Protein AF-A0A6P5KK56-F1 (afdb_monomer_lite)

Structure (mmCIF, N/CA/C/O backbone):
data_AF-A0A6P5KK56-F1
#
_entry.id   AF-A0A6P5KK56-F1
#
loop_
_atom_site.group_PDB
_atom_site.id
_atom_site.type_symbol
_atom_site.label_atom_id
_atom_site.label_alt_id
_atom_site.label_comp_id
_atom_site.label_asym_id
_atom_site.label_entity_id
_atom_site.label_seq_id
_atom_site.pdbx_PDB_ins_code
_atom_site.Cartn_x
_atom_site.Cartn_y
_atom_site.Cartn_z
_atom_site.occupancy
_atom_site.B_iso_or_equiv
_atom_site.auth_seq_id
_atom_site.auth_comp_id
_atom_site.auth_asym_id
_atom_site.auth_atom_id
_atom_site.pdbx_PDB_model_num
ATOM 1 N N . MET A 1 1 ? -40.198 -71.910 126.227 1.00 29.84 1 MET A N 1
ATOM 2 C CA . MET A 1 1 ? -40.008 -73.368 126.087 1.00 29.84 1 MET A CA 1
ATOM 3 C C . MET A 1 1 ? -40.283 -73.746 124.642 1.00 29.84 1 MET A C 1
ATOM 5 O O . MET A 1 1 ? -41.422 -73.540 124.232 1.00 29.84 1 MET A O 1
ATOM 9 N N . PRO A 1 2 ? -39.299 -74.285 123.893 1.00 54.41 2 PRO A N 1
ATOM 10 C CA . PRO A 1 2 ? -37.847 -74.186 124.110 1.00 54.41 2 PRO A CA 1
ATOM 11 C C . PRO A 1 2 ? -37.406 -72.744 123.716 1.00 54.41 2 PRO A C 1
ATOM 13 O O . PRO A 1 2 ? -38.021 -71.852 124.313 1.00 54.41 2 PRO A O 1
ATOM 16 N N . SER A 1 3 ? -36.464 -72.366 122.833 1.00 37.03 3 SER A N 1
ATOM 17 C CA . SER A 1 3 ? -35.428 -73.040 122.008 1.00 37.03 3 SER A CA 1
ATOM 18 C C . SER A 1 3 ? -34.437 -71.994 121.463 1.00 37.03 3 SER A C 1
ATOM 20 O O . SER A 1 3 ? -34.850 -70.870 121.184 1.00 37.03 3 SER A O 1
ATOM 22 N N . ASP A 1 4 ? -33.187 -72.399 121.220 1.00 44.25 4 ASP A N 1
ATOM 23 C CA . ASP A 1 4 ? -32.069 -71.553 120.761 1.00 44.25 4 ASP A CA 1
ATOM 24 C C . ASP A 1 4 ? -31.423 -72.068 119.448 1.00 44.25 4 ASP A C 1
ATOM 26 O O . ASP A 1 4 ? -31.920 -73.022 118.848 1.00 44.25 4 ASP A O 1
ATOM 30 N N . LEU A 1 5 ? -30.260 -71.472 119.109 1.00 45.88 5 LEU A N 1
ATOM 31 C CA . LEU A 1 5 ? -29.193 -71.805 118.128 1.00 45.88 5 LEU A CA 1
ATOM 32 C C . LEU A 1 5 ? -29.079 -70.747 117.002 1.00 45.88 5 LEU A C 1
ATOM 34 O O . LEU A 1 5 ? -30.049 -70.478 116.307 1.00 45.88 5 LEU A O 1
ATOM 38 N N . LEU A 1 6 ? -27.990 -69.962 116.881 1.00 45.66 6 LEU A N 1
ATOM 39 C CA . LEU A 1 6 ? -26.576 -70.305 116.573 1.00 45.66 6 LEU A CA 1
ATOM 40 C C . LEU A 1 6 ? -26.426 -70.928 115.158 1.00 45.66 6 LEU A C 1
ATOM 42 O O . LEU A 1 6 ? -27.274 -71.710 114.755 1.00 45.66 6 LEU A O 1
ATOM 46 N N . HIS A 1 7 ? -25.395 -70.656 114.340 1.00 41.75 7 HIS A N 1
ATOM 47 C CA . HIS A 1 7 ? -24.007 -70.243 114.628 1.00 41.75 7 HIS A CA 1
ATOM 48 C C . HIS A 1 7 ? -23.293 -69.719 113.339 1.00 41.75 7 HIS A C 1
ATOM 50 O O . HIS A 1 7 ? -23.637 -70.188 112.261 1.00 41.75 7 HIS A O 1
ATOM 56 N N . LEU A 1 8 ? -22.223 -68.900 113.462 1.00 37.50 8 LEU A N 1
ATOM 57 C CA . LEU A 1 8 ? -21.185 -68.579 112.426 1.00 37.50 8 LEU A CA 1
ATOM 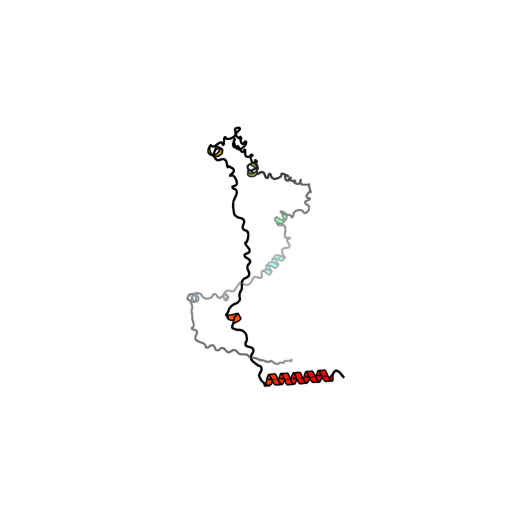58 C C . LEU A 1 8 ? -21.647 -67.772 111.170 1.00 37.50 8 LEU A C 1
ATOM 60 O O . LEU A 1 8 ? -22.778 -67.897 110.731 1.00 37.50 8 LEU A O 1
ATOM 64 N N . GLY A 1 9 ? -20.848 -66.930 110.491 1.00 38.09 9 GLY A N 1
ATOM 65 C CA . GLY A 1 9 ? -19.563 -66.285 110.824 1.00 38.09 9 GLY A CA 1
ATOM 66 C C . GLY A 1 9 ? -18.368 -66.658 109.924 1.00 38.09 9 GLY A C 1
ATOM 67 O O . GLY A 1 9 ? -17.896 -67.781 110.039 1.00 38.09 9 GLY A O 1
ATOM 68 N N . TRP A 1 10 ? -17.822 -65.710 109.131 1.00 31.81 10 TRP A N 1
ATOM 69 C CA . TRP A 1 10 ? -16.408 -65.683 108.671 1.00 31.81 10 TRP A CA 1
ATOM 70 C C . TRP A 1 10 ? -15.970 -64.311 108.090 1.00 31.81 10 TRP A C 1
ATOM 72 O O . TRP A 1 10 ? -16.741 -63.631 107.420 1.00 31.81 10 TRP A O 1
ATOM 82 N N . PHE A 1 11 ? -14.711 -63.938 108.354 1.00 38.47 11 PHE A N 1
ATOM 83 C CA . PHE A 1 11 ? -13.877 -62.932 107.648 1.00 38.47 11 PHE A CA 1
ATOM 84 C C . PHE A 1 11 ? -13.064 -63.670 106.535 1.00 38.47 11 PHE A C 1
ATOM 86 O O . PHE A 1 11 ? -13.215 -64.893 106.474 1.00 38.47 11 PHE A O 1
ATOM 93 N N . PRO A 1 12 ? -12.206 -63.064 105.666 1.00 48.59 12 PRO A N 1
ATOM 94 C CA . PRO A 1 12 ? -11.477 -61.780 105.747 1.00 48.59 12 PRO A CA 1
ATOM 95 C C . PRO A 1 12 ? -11.713 -60.894 104.473 1.00 48.59 12 PRO A C 1
ATOM 97 O O . PRO A 1 12 ? -12.784 -61.006 103.892 1.00 48.59 12 PRO A O 1
ATOM 100 N N . SER A 1 13 ? -10.880 -59.954 103.980 1.00 39.53 13 SER A N 1
ATOM 101 C CA . SER A 1 13 ? -9.456 -59.653 104.225 1.00 39.53 13 SER A CA 1
ATOM 102 C C . SER A 1 13 ? -9.000 -58.219 103.863 1.00 39.53 13 SER A C 1
ATOM 104 O O . SER A 1 13 ? -9.781 -57.362 103.464 1.00 39.53 13 SER A O 1
ATOM 106 N N . THR A 1 14 ? -7.697 -57.990 104.039 1.00 47.25 14 THR A N 1
ATOM 107 C CA . THR A 1 14 ? -6.881 -56.770 103.889 1.00 47.25 14 THR A CA 1
ATOM 108 C C . THR A 1 14 ? -6.465 -56.398 102.456 1.00 47.25 14 THR A C 1
ATOM 110 O O . THR A 1 14 ? -6.133 -57.297 101.685 1.00 47.25 14 THR A O 1
ATOM 113 N N . ALA A 1 15 ? -6.211 -55.103 102.196 1.00 40.56 15 ALA A N 1
ATOM 114 C CA . ALA A 1 15 ? -4.975 -54.656 101.522 1.00 40.56 15 ALA A CA 1
ATOM 115 C C . ALA A 1 15 ? -4.620 -53.172 101.806 1.00 40.56 15 ALA A C 1
ATOM 117 O O . ALA A 1 15 ? -5.447 -52.276 101.711 1.00 40.56 15 ALA A O 1
ATOM 118 N N . HIS A 1 16 ? -3.352 -52.959 102.149 1.00 44.22 16 HIS A N 1
ATOM 119 C CA . HIS A 1 16 ? -2.648 -51.741 102.562 1.00 44.22 16 HIS A CA 1
ATOM 120 C C . HIS A 1 16 ? -2.802 -50.456 101.720 1.00 44.22 16 HIS A C 1
ATOM 122 O O . HIS A 1 16 ? -2.732 -50.490 100.496 1.00 44.22 16 HIS A O 1
ATOM 128 N N . SER A 1 17 ? -2.711 -49.307 102.404 1.00 40.03 17 SER A N 1
ATOM 129 C CA . SER A 1 17 ? -1.696 -48.291 102.072 1.00 40.03 17 SER A CA 1
ATOM 130 C C . SER A 1 17 ? -1.309 -47.482 103.318 1.00 40.03 17 SER A C 1
ATOM 132 O O . SER A 1 17 ? -2.169 -46.908 103.983 1.00 40.03 17 SER A O 1
ATOM 134 N N . THR A 1 18 ? -0.020 -47.453 103.664 1.00 52.03 18 THR A N 1
ATOM 135 C CA . THR A 1 18 ? 0.517 -46.696 104.808 1.00 52.03 18 THR A CA 1
ATOM 136 C C . THR A 1 18 ? 1.147 -45.390 104.336 1.00 52.03 18 THR A C 1
ATOM 138 O O . THR A 1 18 ? 2.140 -45.427 103.611 1.00 52.03 18 THR A O 1
ATOM 141 N N . CYS A 1 19 ? 0.651 -44.246 104.810 1.00 36.28 19 CYS A N 1
ATOM 142 C CA . CYS A 1 19 ? 1.332 -42.962 104.651 1.00 36.28 19 CYS A CA 1
ATOM 143 C C . CYS A 1 19 ? 1.597 -42.345 106.029 1.00 36.28 19 CYS A C 1
ATOM 145 O O . CYS A 1 19 ? 0.668 -42.062 106.782 1.00 36.28 19 CYS A O 1
ATOM 147 N N . ILE A 1 20 ? 2.875 -42.173 106.370 1.00 44.94 20 ILE A N 1
ATOM 148 C CA . ILE A 1 20 ? 3.310 -41.612 107.653 1.00 44.94 20 ILE A CA 1
ATOM 149 C C . ILE A 1 20 ? 3.324 -40.087 107.531 1.00 44.94 20 ILE A C 1
ATOM 151 O O . ILE A 1 20 ? 4.155 -39.529 106.817 1.00 44.94 20 ILE A O 1
ATOM 155 N N . CYS A 1 21 ? 2.437 -39.408 108.255 1.00 41.62 21 CYS A N 1
ATOM 156 C CA . CYS A 1 21 ? 2.445 -37.952 108.378 1.00 41.62 21 CYS A CA 1
ATOM 157 C C . CYS A 1 21 ? 2.894 -37.559 109.790 1.00 41.62 21 CYS A C 1
ATOM 159 O O . CYS A 1 21 ? 2.143 -37.684 110.755 1.00 41.62 21 CYS A O 1
ATOM 161 N N . ILE A 1 22 ? 4.141 -37.097 109.903 1.00 45.91 22 ILE A N 1
ATOM 162 C CA . ILE A 1 22 ? 4.718 -36.602 111.158 1.00 45.91 22 ILE A CA 1
ATOM 163 C C . ILE A 1 22 ? 4.017 -35.294 111.543 1.00 45.91 22 ILE A C 1
ATOM 165 O O . ILE A 1 22 ? 3.966 -34.353 110.750 1.00 45.91 22 ILE A O 1
ATOM 169 N N . PHE A 1 23 ? 3.499 -35.227 112.770 1.00 44.41 23 PHE A N 1
ATOM 170 C CA . PHE A 1 23 ? 2.821 -34.045 113.303 1.00 44.41 23 PHE A CA 1
ATOM 171 C C . PHE A 1 23 ? 3.836 -32.929 113.612 1.00 44.41 23 PHE A C 1
ATOM 173 O O . PHE A 1 23 ? 4.379 -32.839 114.712 1.00 44.41 23 PHE A O 1
ATOM 180 N N . PHE A 1 24 ? 4.097 -32.060 112.634 1.00 42.72 24 PHE A N 1
ATOM 181 C CA . PHE A 1 24 ? 4.739 -30.771 112.895 1.00 42.72 24 PHE A CA 1
ATOM 182 C C . PHE A 1 24 ? 3.749 -29.821 113.599 1.00 42.72 24 PHE A C 1
ATOM 184 O O . PHE A 1 24 ? 2.555 -29.848 113.287 1.00 42.72 24 PHE A O 1
ATOM 191 N N . PRO A 1 25 ? 4.208 -28.966 114.533 1.00 53.56 25 PRO A N 1
ATOM 192 C CA . PRO A 1 25 ? 3.332 -28.109 115.327 1.00 53.56 25 PRO A CA 1
ATOM 193 C C . PRO A 1 25 ? 2.781 -26.943 114.494 1.00 53.56 25 PRO A C 1
ATOM 195 O O . PRO A 1 25 ? 3.350 -25.845 114.456 1.00 53.56 25 PRO A O 1
ATOM 198 N N . MET A 1 26 ? 1.644 -27.167 113.827 1.00 45.75 26 MET A N 1
ATOM 199 C CA . MET A 1 26 ? 0.904 -26.091 113.174 1.00 45.75 26 MET A CA 1
ATOM 200 C C . MET A 1 26 ? 0.438 -25.102 114.246 1.00 45.75 26 MET A C 1
ATOM 202 O O . MET A 1 26 ? -0.357 -25.443 115.118 1.00 45.75 26 MET A O 1
ATOM 206 N N . HIS A 1 27 ? 0.993 -23.891 114.211 1.00 55.09 27 HIS A N 1
ATOM 207 C CA . HIS A 1 27 ? 0.773 -22.891 115.251 1.00 55.09 27 HIS A CA 1
ATOM 208 C C . HIS A 1 27 ? -0.712 -22.534 115.345 1.00 55.09 27 HIS A C 1
ATOM 210 O O . HIS A 1 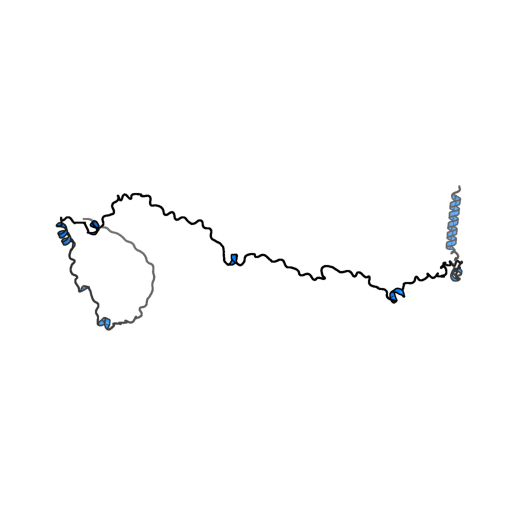27 ? -1.332 -22.231 114.320 1.00 55.09 27 HIS A O 1
ATOM 216 N N . SER A 1 28 ? -1.258 -22.508 116.565 1.00 49.72 28 SER A N 1
ATOM 217 C CA . SER A 1 28 ? -2.619 -22.024 116.786 1.00 49.72 28 SER A CA 1
ATOM 218 C C . SER A 1 28 ? -2.689 -20.546 116.418 1.00 49.72 28 SER A C 1
ATOM 220 O O . SER A 1 28 ? -2.163 -19.677 117.113 1.00 49.72 28 SER A O 1
ATOM 222 N N . ARG A 1 29 ? -3.298 -20.256 115.267 1.00 57.59 29 ARG A N 1
ATOM 223 C CA . ARG A 1 29 ? -3.624 -18.895 114.849 1.00 57.59 29 ARG A CA 1
ATOM 224 C C . ARG A 1 29 ? -4.993 -18.557 115.416 1.00 57.59 29 ARG A C 1
ATOM 226 O O . ARG A 1 29 ? -5.981 -18.553 114.683 1.00 57.59 29 ARG A O 1
ATOM 233 N N . ASP A 1 30 ? -5.025 -18.277 116.716 1.00 62.50 30 ASP A N 1
ATOM 234 C CA . ASP A 1 30 ? -6.199 -17.794 117.452 1.00 62.50 30 ASP A CA 1
ATOM 235 C C . ASP A 1 30 ? -6.575 -16.367 117.025 1.00 62.50 30 ASP A C 1
ATOM 237 O O . ASP A 1 30 ? -6.528 -15.405 117.788 1.00 62.50 30 ASP A O 1
ATOM 241 N N . PHE A 1 31 ? -6.956 -16.221 115.755 1.00 61.03 31 PHE A N 1
ATOM 242 C CA . PHE A 1 31 ? -7.420 -14.976 115.160 1.00 61.03 31 PHE A CA 1
ATOM 243 C C . PHE A 1 31 ? -8.877 -14.717 115.560 1.00 61.03 31 PHE A C 1
ATOM 245 O O . PHE A 1 31 ? -9.803 -14.737 114.742 1.00 61.03 31 PHE A O 1
ATOM 252 N N . ARG A 1 32 ? -9.083 -14.495 116.861 1.00 61.53 32 ARG A N 1
ATOM 253 C CA . ARG A 1 32 ? -10.290 -13.854 117.374 1.00 61.53 32 ARG A CA 1
ATOM 254 C C . ARG A 1 32 ? -10.225 -12.383 116.983 1.00 61.53 32 ARG A C 1
ATOM 256 O O . ARG A 1 32 ? -9.327 -11.655 117.391 1.00 61.53 32 ARG A O 1
ATOM 263 N N . THR A 1 33 ? -11.147 -11.954 116.130 1.00 68.94 33 THR A N 1
ATOM 264 C CA . THR A 1 33 ? -11.342 -10.531 115.857 1.00 68.94 33 THR A CA 1
ATOM 265 C C . THR A 1 33 ? -12.241 -9.946 116.936 1.00 68.94 33 THR A C 1
ATOM 267 O O . THR A 1 33 ? -13.152 -10.626 117.399 1.00 68.94 33 THR A O 1
ATOM 270 N N . VAL A 1 34 ? -12.063 -8.664 117.267 1.00 75.56 34 VAL A N 1
ATOM 271 C CA . VAL A 1 34 ? -12.919 -7.950 118.238 1.00 75.56 34 VAL A CA 1
ATOM 272 C C . VAL A 1 34 ? -14.409 -8.096 117.893 1.00 75.56 34 VAL A C 1
ATOM 274 O O . VAL A 1 34 ? -15.245 -8.251 118.772 1.00 75.56 34 VAL A O 1
ATOM 277 N N . HIS A 1 35 ? -14.755 -8.145 116.602 1.00 75.94 35 HIS A N 1
ATOM 278 C CA . HIS A 1 35 ? -16.121 -8.414 116.143 1.00 75.94 35 HIS A CA 1
ATOM 279 C C . HIS A 1 35 ? -16.646 -9.800 116.570 1.00 75.94 35 HIS A C 1
ATOM 281 O O . HIS A 1 35 ? -17.803 -9.919 116.950 1.00 75.94 35 HIS A O 1
ATOM 287 N N . LYS A 1 36 ? -15.805 -10.839 116.560 1.00 71.19 36 LYS A N 1
ATOM 288 C CA . LYS A 1 36 ? -16.170 -12.206 116.972 1.00 71.19 36 LYS A CA 1
ATOM 289 C C . LYS A 1 36 ? -16.170 -12.408 118.498 1.00 71.19 36 LYS A C 1
ATOM 291 O O . LYS A 1 36 ? -16.516 -13.486 118.962 1.00 71.19 36 LYS A O 1
ATOM 296 N N . GLU A 1 37 ? -15.761 -11.392 119.255 1.00 72.31 37 GLU A N 1
ATOM 297 C CA . GLU A 1 37 ? -15.848 -11.339 120.722 1.00 72.31 37 GLU A CA 1
ATOM 298 C C . GLU A 1 37 ? -16.956 -10.382 121.198 1.00 72.31 37 GLU A C 1
ATOM 300 O O . GLU A 1 37 ? -17.475 -10.543 122.295 1.00 72.31 37 GLU A O 1
ATOM 305 N N . ALA A 1 38 ? -17.348 -9.411 120.365 1.00 76.62 38 ALA A N 1
ATOM 306 C CA . ALA A 1 38 ? -18.438 -8.471 120.631 1.00 76.62 38 ALA A CA 1
ATOM 307 C C . ALA A 1 38 ? -19.824 -8.960 120.159 1.00 76.62 38 ALA A C 1
ATOM 309 O O . ALA A 1 38 ? -20.832 -8.369 120.544 1.00 76.62 38 ALA A O 1
ATOM 310 N N . TYR A 1 39 ? -19.884 -9.997 119.316 1.00 74.81 39 TYR A N 1
ATOM 311 C CA . TYR A 1 39 ? -21.127 -10.551 118.773 1.00 74.81 39 TYR A CA 1
ATOM 312 C C . TYR A 1 39 ? -21.133 -12.082 118.867 1.00 74.81 39 TYR A C 1
ATOM 314 O O . TYR A 1 39 ? -20.555 -12.773 118.023 1.00 74.81 39 TYR A O 1
ATOM 322 N N . ASP A 1 40 ? -21.815 -12.605 119.887 1.00 76.94 40 ASP A N 1
ATOM 323 C CA . ASP A 1 40 ? -22.096 -14.035 120.021 1.00 76.94 40 ASP A CA 1
ATOM 324 C C . ASP A 1 40 ? -23.023 -14.549 118.907 1.00 76.94 40 ASP A C 1
ATOM 326 O O . ASP A 1 40 ? -23.866 -13.830 118.362 1.00 76.94 40 ASP A O 1
ATOM 330 N N . GLY A 1 41 ? -22.876 -15.832 118.568 1.00 72.50 41 GLY A N 1
ATOM 331 C CA . GLY A 1 41 ? -23.717 -16.492 117.572 1.00 72.50 41 GLY A CA 1
ATOM 332 C C . GLY A 1 41 ? -25.148 -16.698 118.073 1.00 72.50 41 GLY A C 1
ATOM 333 O O . GLY A 1 41 ? -25.361 -17.279 119.133 1.00 72.50 41 GLY A O 1
ATOM 334 N N . TRP A 1 42 ? -26.137 -16.271 117.284 1.00 73.62 42 TRP A N 1
ATOM 335 C CA . TRP A 1 42 ? -27.555 -16.464 117.596 1.00 73.62 42 TRP A CA 1
ATOM 336 C C . TRP A 1 42 ? -27.936 -17.952 117.559 1.00 73.62 42 TRP A C 1
ATOM 338 O O . TRP A 1 42 ? -28.014 -18.547 116.483 1.00 73.62 42 TRP A O 1
ATOM 348 N N . ASP A 1 43 ? -28.224 -18.544 118.720 1.00 73.44 43 ASP A N 1
ATOM 349 C CA . ASP A 1 43 ? -28.774 -19.900 118.817 1.00 73.44 43 ASP A CA 1
ATOM 350 C C . ASP A 1 43 ? -30.317 -19.880 118.704 1.00 73.44 43 ASP A C 1
ATOM 352 O O . ASP A 1 43 ? -30.998 -19.412 119.628 1.00 73.44 43 ASP A O 1
ATOM 356 N N . PRO A 1 44 ? -30.901 -20.410 117.606 1.00 65.25 44 PRO A N 1
ATOM 357 C CA . PRO A 1 44 ? -32.348 -20.445 117.408 1.00 65.25 44 PRO A CA 1
ATOM 358 C C . PRO A 1 44 ? -33.088 -21.391 118.370 1.00 65.25 44 PRO A C 1
ATOM 360 O O . PRO A 1 44 ? -34.312 -21.290 118.464 1.00 65.25 44 PRO A O 1
ATOM 363 N N . SER A 1 45 ? -32.393 -22.273 119.102 1.00 71.06 45 SER A N 1
ATOM 364 C CA . SER A 1 45 ? -32.997 -23.186 120.088 1.00 71.06 45 SER A CA 1
ATOM 365 C C . SER A 1 45 ? -33.731 -22.446 121.220 1.00 71.06 45 SER A C 1
ATOM 367 O O . SER A 1 45 ? -34.720 -22.939 121.764 1.00 71.06 45 SER A O 1
ATOM 369 N N . ASN A 1 46 ? -33.311 -21.214 121.527 1.00 71.31 46 ASN A N 1
ATOM 370 C CA . ASN A 1 46 ? -33.882 -20.393 122.601 1.00 71.31 46 ASN A CA 1
ATOM 371 C C . ASN A 1 46 ? -35.288 -19.831 122.298 1.00 71.31 46 ASN A C 1
ATOM 373 O O . ASN A 1 46 ? -35.904 -19.221 123.173 1.00 71.31 46 ASN A O 1
ATOM 377 N N . TYR A 1 47 ? -35.825 -20.040 121.089 1.00 69.19 47 TYR A N 1
ATOM 378 C CA . TYR A 1 47 ? -37.111 -19.488 120.653 1.00 69.19 47 TYR A CA 1
ATOM 379 C C . TYR A 1 47 ? -38.126 -20.593 120.329 1.00 69.19 47 TYR A C 1
ATOM 381 O O . TYR A 1 47 ? -38.159 -21.135 119.223 1.00 69.19 47 TYR A O 1
ATOM 389 N N . GLN A 1 48 ? -39.012 -20.902 121.283 1.00 72.62 48 GLN A N 1
ATOM 390 C CA . GLN A 1 48 ? -40.114 -21.840 121.044 1.00 72.62 48 GLN A CA 1
ATOM 391 C C . GLN A 1 48 ? -41.107 -21.273 120.019 1.00 72.62 48 GLN A C 1
ATOM 393 O O . GLN A 1 48 ? -41.737 -20.240 120.245 1.00 72.62 48 GLN A O 1
ATOM 398 N N . GLN A 1 49 ? -41.287 -21.978 118.901 1.00 68.62 49 GLN A N 1
ATOM 399 C CA . GLN A 1 49 ? -42.294 -21.625 117.900 1.00 68.62 49 GLN A CA 1
ATOM 400 C C . GLN A 1 49 ? -43.718 -21.931 118.408 1.00 68.62 49 GLN A C 1
ATOM 402 O O . GLN A 1 49 ? -43.931 -22.967 119.048 1.00 68.62 49 GLN A O 1
ATOM 407 N N . PRO A 1 50 ? -44.722 -21.088 118.096 1.00 67.38 50 PRO A N 1
ATOM 408 C CA . PRO A 1 50 ? -46.114 -21.380 118.423 1.00 67.38 50 PRO A CA 1
ATOM 409 C C . PRO A 1 50 ? -46.600 -22.634 117.680 1.00 67.38 50 PRO A C 1
ATOM 411 O O . PRO A 1 50 ? -46.294 -22.851 116.506 1.00 67.38 50 PRO A O 1
ATOM 414 N N . LYS A 1 51 ? -47.383 -23.475 118.366 1.00 70.81 51 LYS A N 1
ATOM 415 C CA . LYS A 1 51 ? -47.893 -24.738 117.808 1.00 70.81 51 LYS A CA 1
ATOM 416 C C . LYS A 1 51 ? -48.836 -24.472 116.626 1.00 70.81 51 LYS A C 1
ATOM 418 O O . LYS A 1 51 ? -49.694 -23.596 116.697 1.00 70.81 51 LYS A O 1
ATOM 423 N N . ARG A 1 52 ? -48.707 -25.263 115.551 1.00 64.19 52 ARG A N 1
ATOM 424 C CA . ARG A 1 52 ? -49.564 -25.173 114.352 1.00 64.19 52 ARG A CA 1
ATOM 425 C C . ARG A 1 52 ? -51.047 -25.341 114.707 1.00 64.19 52 ARG A C 1
ATOM 427 O O . ARG A 1 52 ? -51.441 -26.376 115.238 1.00 64.19 52 ARG A O 1
ATOM 434 N N . VAL A 1 53 ? -51.866 -24.365 114.317 1.00 64.56 53 VAL A N 1
ATOM 435 C CA . VAL A 1 53 ? -53.335 -24.462 114.340 1.00 64.56 53 VAL A CA 1
ATOM 436 C C . VAL A 1 53 ? -53.802 -25.414 113.234 1.00 64.56 53 VAL A C 1
ATOM 438 O O . VAL A 1 53 ? -53.330 -25.338 112.098 1.00 64.56 53 VAL A O 1
ATOM 441 N N . HIS A 1 54 ? -54.727 -26.325 113.548 1.00 64.81 54 HIS A N 1
ATOM 442 C CA . HIS A 1 54 ? -55.175 -27.372 112.623 1.00 64.81 54 HIS A CA 1
ATOM 443 C C . HIS A 1 54 ? -56.329 -26.900 111.713 1.00 64.81 54 HIS A C 1
ATOM 445 O O . HIS A 1 54 ? -57.450 -27.408 111.789 1.00 64.81 54 HIS A O 1
ATOM 451 N N . LEU A 1 55 ? -56.027 -25.932 110.836 1.00 62.81 55 LEU A N 1
ATOM 452 C CA . LEU A 1 55 ? -56.963 -25.194 109.961 1.00 62.81 55 LEU A CA 1
ATOM 453 C C . LEU A 1 55 ? -58.026 -26.049 109.243 1.00 62.81 55 LEU A C 1
ATOM 455 O O . LEU A 1 55 ? -59.131 -25.578 108.985 1.00 62.81 55 LEU A O 1
ATOM 459 N N . GLN A 1 56 ? -57.719 -27.310 108.924 1.00 62.41 56 GLN A N 1
ATOM 460 C CA . GLN A 1 56 ? -58.663 -28.217 108.265 1.00 62.41 56 GLN A CA 1
ATOM 461 C C . GLN A 1 56 ? -59.966 -28.414 109.063 1.00 62.41 56 GLN A C 1
ATOM 463 O O . GLN A 1 56 ? -61.018 -28.540 108.447 1.00 62.41 56 GLN A O 1
ATOM 468 N N . ALA A 1 57 ? -59.919 -28.392 110.401 1.00 63.53 57 ALA A N 1
ATOM 469 C CA . ALA A 1 57 ? -61.089 -28.650 111.246 1.00 63.53 57 ALA A CA 1
ATOM 470 C C . ALA A 1 57 ? -62.138 -27.521 111.177 1.00 63.53 57 ALA A C 1
ATOM 472 O O . ALA A 1 57 ? -63.337 -27.786 111.054 1.00 63.53 57 ALA A O 1
ATOM 473 N N . GLU A 1 58 ? -61.699 -26.258 111.194 1.00 62.09 58 GLU A N 1
ATOM 474 C CA . GLU A 1 58 ? -62.587 -25.099 111.020 1.00 62.09 58 GLU A CA 1
ATOM 475 C C . GLU A 1 58 ? -63.184 -25.064 109.610 1.00 62.09 58 GLU A C 1
ATOM 477 O O . GLU A 1 58 ? -64.395 -24.895 109.451 1.00 62.09 58 GLU A O 1
ATOM 482 N N . LEU A 1 59 ? -62.358 -25.317 108.587 1.00 64.38 59 LEU A N 1
ATOM 483 C CA . LEU A 1 59 ? -62.804 -25.360 107.193 1.00 64.38 59 LEU A CA 1
ATOM 484 C C . LEU A 1 59 ? -63.869 -26.445 106.964 1.00 64.38 59 LEU A C 1
ATOM 486 O O . LEU A 1 59 ? -64.872 -26.176 106.300 1.00 64.38 59 LEU A O 1
ATOM 490 N N . THR A 1 60 ? -63.721 -27.634 107.563 1.00 63.56 60 THR A N 1
ATOM 491 C CA . THR A 1 60 ? -64.751 -28.686 107.479 1.00 63.56 60 THR A CA 1
ATOM 492 C C . THR A 1 60 ? -66.062 -28.316 108.170 1.00 63.56 60 THR A C 1
ATOM 494 O O . THR A 1 60 ? -67.119 -28.733 107.700 1.00 63.56 60 THR A O 1
ATOM 497 N N . ASN A 1 61 ? -66.027 -27.514 109.239 1.00 63.28 61 ASN A N 1
ATOM 498 C CA . ASN A 1 61 ? -67.243 -27.061 109.919 1.00 63.28 61 ASN A CA 1
ATOM 499 C C . ASN A 1 61 ? -67.975 -25.969 109.126 1.00 63.28 61 ASN A C 1
ATOM 501 O O . ASN A 1 61 ? -69.202 -26.003 109.047 1.00 63.28 61 ASN A O 1
ATOM 505 N N . MET A 1 62 ? -67.251 -25.041 108.490 1.00 61.06 62 MET A N 1
ATOM 506 C CA . MET A 1 62 ? -67.875 -24.009 107.649 1.00 61.06 62 MET A CA 1
ATOM 507 C C . MET A 1 62 ? -68.492 -24.593 106.370 1.00 61.06 62 MET A C 1
ATOM 509 O O . MET A 1 62 ? -69.630 -24.264 106.033 1.00 61.06 62 MET A O 1
ATOM 513 N N . LEU A 1 63 ? -67.790 -25.511 105.696 1.00 60.72 63 LEU A N 1
ATOM 514 C CA . LEU A 1 63 ? -68.253 -26.128 104.445 1.00 60.72 63 LEU A CA 1
ATOM 515 C C . LEU A 1 63 ? -69.535 -26.967 104.616 1.00 60.72 63 LEU A C 1
ATOM 517 O O . LEU A 1 63 ? -70.301 -27.135 103.670 1.00 60.72 63 LEU A O 1
ATOM 521 N N . ARG A 1 64 ? -69.798 -27.490 105.821 1.00 60.88 64 ARG A N 1
ATOM 522 C CA . ARG A 1 64 ? -70.933 -28.392 106.080 1.00 60.88 64 ARG A CA 1
ATOM 523 C C . ARG A 1 64 ? -72.299 -27.691 106.142 1.00 60.88 64 ARG A C 1
ATOM 525 O O . ARG A 1 64 ? -73.319 -28.373 106.109 1.00 60.88 64 ARG A O 1
ATOM 532 N N . ASN A 1 65 ? -72.320 -26.357 106.213 1.00 61.19 65 ASN A N 1
ATOM 533 C CA . ASN A 1 65 ? -73.533 -25.563 106.441 1.00 61.19 65 ASN A CA 1
ATOM 534 C C . ASN A 1 65 ? -74.030 -24.796 105.194 1.00 61.19 65 ASN A C 1
ATOM 536 O O . ASN A 1 65 ? -75.102 -24.192 105.233 1.00 61.19 65 ASN A O 1
ATOM 540 N N . SER A 1 66 ? -73.289 -24.802 104.081 1.00 64.31 66 SER A N 1
ATOM 541 C CA . SER A 1 66 ? -73.562 -23.957 102.908 1.00 64.31 66 SER A CA 1
ATOM 542 C C . SER A 1 66 ? -74.350 -24.671 101.796 1.00 64.31 66 SER A C 1
ATOM 544 O O . SER A 1 66 ? -73.819 -24.933 100.721 1.00 64.31 66 SER A O 1
ATOM 546 N N . ASN A 1 67 ? -75.645 -24.928 102.015 1.00 65.44 67 ASN A N 1
ATOM 547 C CA . ASN A 1 67 ? -76.563 -25.481 100.995 1.00 65.44 67 ASN A CA 1
ATOM 548 C C . ASN A 1 67 ? -77.104 -24.431 99.989 1.00 65.44 67 ASN A C 1
ATOM 550 O O . ASN A 1 67 ? -78.152 -24.628 99.373 1.00 65.44 67 ASN A O 1
ATOM 554 N N . ALA A 1 68 ? -76.423 -23.293 99.828 1.00 69.44 68 ALA A N 1
ATOM 555 C CA . ALA A 1 68 ? -76.818 -22.242 98.893 1.00 69.44 68 ALA A CA 1
ATOM 556 C C . ALA A 1 68 ? -76.352 -22.571 97.465 1.00 69.44 68 ALA A C 1
ATOM 558 O O . ALA A 1 68 ? -75.202 -22.959 97.256 1.00 69.44 68 ALA A O 1
ATOM 559 N N . LYS A 1 69 ? -77.220 -22.377 96.462 1.00 72.56 69 LYS A N 1
ATOM 560 C CA . LYS A 1 69 ? -76.801 -22.445 95.054 1.00 72.56 69 LYS A CA 1
ATOM 561 C C . LYS A 1 69 ? -75.916 -21.243 94.727 1.00 72.56 69 LYS A C 1
ATOM 563 O O . LYS A 1 69 ? -76.336 -20.105 94.910 1.00 72.56 69 LYS A O 1
ATOM 568 N N . PHE A 1 70 ? -74.716 -21.515 94.227 1.00 76.50 70 PHE A N 1
ATOM 569 C CA . PHE A 1 70 ? -73.818 -20.504 93.680 1.00 76.50 70 PHE A CA 1
ATOM 570 C C . PHE A 1 70 ? -74.352 -19.999 92.331 1.00 76.50 70 PHE A C 1
ATOM 572 O O . PHE A 1 70 ? -74.806 -20.804 91.515 1.00 76.50 70 PHE A O 1
ATOM 579 N N . ASP A 1 71 ? -74.304 -18.686 92.101 1.00 77.88 71 ASP A N 1
ATOM 580 C CA . ASP A 1 71 ? -74.622 -18.096 90.800 1.00 77.88 71 ASP A CA 1
ATOM 581 C C . ASP A 1 71 ? -73.333 -17.940 89.986 1.00 77.88 71 ASP A C 1
ATOM 583 O O . ASP A 1 71 ? -72.467 -17.119 90.283 1.00 77.88 71 ASP A O 1
ATOM 587 N N . ASP A 1 72 ? -73.210 -18.766 88.952 1.00 77.88 72 ASP A N 1
ATOM 588 C CA . ASP A 1 72 ? -72.059 -18.797 88.056 1.00 77.88 72 ASP A CA 1
ATOM 589 C C . ASP A 1 72 ? -72.095 -17.679 86.986 1.00 77.88 72 ASP A C 1
ATOM 591 O O . ASP A 1 72 ? -71.202 -17.602 86.135 1.00 77.88 72 ASP A O 1
ATOM 595 N N . SER A 1 73 ? -73.119 -16.819 86.956 1.00 79.50 73 SER A N 1
ATOM 596 C CA . SER A 1 73 ? -73.270 -15.782 85.927 1.00 79.50 73 SER A CA 1
ATOM 597 C C . SER A 1 73 ? -72.441 -14.519 86.221 1.00 79.50 73 SER A C 1
ATOM 599 O O . SER A 1 73 ? -72.857 -13.568 86.874 1.00 79.50 73 SER A O 1
ATOM 601 N N . THR A 1 74 ? -71.222 -14.470 85.676 1.00 81.50 74 THR A N 1
ATOM 602 C CA . THR A 1 74 ? -70.425 -13.234 85.646 1.00 81.50 74 THR A CA 1
ATOM 603 C C . THR A 1 74 ? -70.884 -12.299 84.527 1.00 81.50 74 THR A C 1
ATOM 605 O O . THR A 1 74 ? -71.272 -12.754 83.450 1.00 81.50 74 THR A O 1
ATOM 608 N N . VAL A 1 75 ? -70.776 -10.981 84.746 1.00 84.19 75 VAL A N 1
ATOM 609 C CA . VAL A 1 75 ? -71.201 -9.930 83.7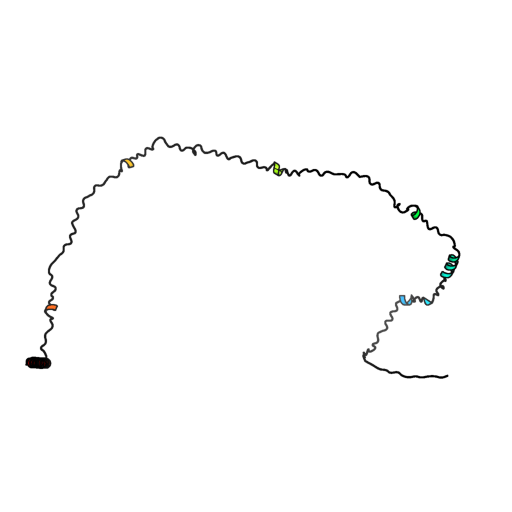92 1.00 84.19 75 VAL A CA 1
ATOM 610 C C . VAL A 1 75 ? -70.689 -10.200 82.372 1.00 84.19 75 VAL A C 1
ATOM 612 O O . VAL A 1 75 ? -71.456 -10.130 81.419 1.00 84.19 75 VAL A O 1
ATOM 615 N N . THR A 1 76 ? -69.431 -10.624 82.220 1.00 84.69 76 THR A N 1
ATOM 616 C CA . THR A 1 76 ? -68.830 -10.964 80.920 1.00 84.69 76 THR A CA 1
ATOM 617 C C . THR A 1 76 ? -69.569 -12.087 80.179 1.00 84.69 76 THR A C 1
ATOM 619 O O . THR A 1 76 ? -69.730 -11.990 78.965 1.00 84.69 76 THR A O 1
ATOM 622 N N . LYS A 1 77 ? -70.060 -13.124 80.884 1.00 83.50 77 LYS A N 1
ATOM 623 C CA . LYS A 1 77 ? -70.855 -14.222 80.290 1.00 83.50 77 LYS A CA 1
ATOM 624 C C . LYS A 1 77 ? -72.212 -13.722 79.767 1.00 83.50 77 LYS A C 1
ATOM 626 O O . LYS A 1 77 ? -72.736 -14.292 78.816 1.00 83.50 77 LYS A O 1
ATOM 631 N N . VAL A 1 78 ? -72.769 -12.672 80.380 1.00 83.56 78 VAL A N 1
ATOM 632 C CA . VAL A 1 78 ? -74.064 -12.070 80.011 1.00 83.56 78 VAL A CA 1
ATOM 633 C C . VAL A 1 78 ? -73.908 -11.039 78.889 1.00 83.56 78 VAL A C 1
ATOM 635 O O . VAL A 1 78 ? -74.687 -11.043 77.940 1.00 83.56 78 VAL A O 1
ATOM 638 N N . SER A 1 79 ? -72.893 -10.172 78.963 1.00 86.69 79 SER A N 1
ATOM 639 C CA . SER A 1 79 ? -72.646 -9.113 77.973 1.00 86.69 79 SER A CA 1
ATOM 640 C C . SER A 1 79 ? -72.075 -9.623 76.647 1.00 86.69 79 SER A C 1
ATOM 642 O O . SER A 1 79 ? -72.289 -8.985 75.619 1.00 86.69 79 SER A O 1
ATOM 644 N N . PHE A 1 80 ? -71.357 -10.752 76.653 1.00 80.69 80 PHE A N 1
ATOM 645 C CA . PHE A 1 80 ? -70.685 -11.300 75.469 1.00 80.69 80 PHE A CA 1
ATOM 646 C C . PHE A 1 80 ? -71.052 -12.777 75.231 1.00 80.69 80 PHE A C 1
ATOM 648 O O . PHE A 1 80 ? -70.195 -13.658 75.355 1.00 80.69 80 PHE A O 1
ATOM 655 N N . PRO A 1 81 ? -72.317 -13.081 74.878 1.00 79.62 81 PRO A N 1
ATOM 656 C CA . PRO A 1 81 ? -72.690 -14.418 74.433 1.00 79.62 81 PRO A CA 1
ATOM 657 C C . PRO A 1 81 ? -71.932 -14.786 73.141 1.00 79.62 81 PRO A C 1
ATOM 659 O O . PRO A 1 81 ? -71.663 -13.912 72.311 1.00 79.62 81 PRO A O 1
ATOM 662 N N . PRO A 1 82 ? -71.596 -16.072 72.923 1.00 78.00 82 PRO A N 1
ATOM 663 C CA . PRO A 1 82 ? -70.932 -16.502 71.697 1.00 78.00 82 PRO A CA 1
ATOM 664 C C . PRO A 1 82 ? -71.825 -16.230 70.470 1.00 78.00 82 PRO A C 1
ATOM 666 O O . PRO A 1 82 ? -73.042 -16.420 70.550 1.00 78.00 82 PRO A O 1
ATOM 669 N N . PRO A 1 83 ? -71.251 -15.817 69.322 1.00 74.12 83 PRO A N 1
ATOM 670 C CA . PRO A 1 83 ? -72.029 -15.414 68.155 1.00 74.12 83 PRO A CA 1
ATOM 671 C C . PRO A 1 83 ? -72.923 -16.550 67.644 1.00 74.12 83 PRO A C 1
ATOM 673 O O . PRO A 1 83 ? -72.495 -17.699 67.502 1.00 74.12 83 PRO A O 1
ATOM 676 N N . PHE A 1 84 ? -74.184 -16.217 67.357 1.00 71.88 84 PHE A N 1
ATOM 677 C CA . PHE A 1 84 ? -75.205 -17.184 66.959 1.00 71.88 84 PHE A CA 1
ATOM 678 C C . PHE A 1 84 ? -74.796 -17.946 65.689 1.00 71.88 84 PHE A C 1
ATOM 680 O O . PHE A 1 84 ? -74.515 -17.349 64.650 1.00 71.88 84 PHE A O 1
ATOM 687 N N . LYS A 1 85 ? -74.828 -19.285 65.745 1.00 63.16 85 LYS A N 1
ATOM 688 C CA . LYS A 1 85 ? -74.346 -20.195 64.680 1.00 63.16 85 LYS A CA 1
ATOM 689 C C . LYS A 1 85 ? -75.149 -20.159 63.364 1.00 63.16 85 LYS A C 1
ATOM 691 O O . LYS A 1 85 ? -74.906 -20.972 62.480 1.00 63.16 85 LYS A O 1
ATOM 696 N N . THR A 1 86 ? -76.125 -19.262 63.234 1.00 65.56 86 THR A N 1
ATOM 697 C CA . THR A 1 86 ? -77.115 -19.218 62.146 1.00 65.56 86 THR A CA 1
ATOM 698 C C . THR A 1 86 ? -77.273 -17.824 61.529 1.00 65.56 86 THR A C 1
ATOM 700 O O . THR A 1 86 ? -78.356 -17.460 61.069 1.00 65.56 86 THR A O 1
ATOM 703 N N . ILE A 1 87 ? -76.181 -17.054 61.437 1.00 65.19 87 ILE A N 1
ATOM 704 C CA . ILE A 1 87 ? -76.120 -15.890 60.537 1.00 65.19 87 ILE A CA 1
ATOM 705 C C . ILE A 1 87 ? -76.250 -16.397 59.092 1.00 65.19 87 ILE A C 1
ATOM 707 O O . ILE A 1 87 ? -75.279 -16.836 58.475 1.00 65.19 87 ILE A O 1
ATOM 711 N N . LYS A 1 88 ? -77.468 -16.348 58.539 1.00 66.81 88 LYS A N 1
ATOM 712 C CA . LYS A 1 88 ? -77.725 -16.624 57.121 1.00 66.81 88 LYS A CA 1
ATOM 713 C C . LYS A 1 88 ? -77.210 -15.457 56.279 1.00 66.81 88 LYS A C 1
ATOM 715 O O . LYS A 1 88 ? -77.967 -14.552 55.938 1.00 66.81 88 LYS A O 1
ATOM 720 N N . VAL A 1 89 ? -75.918 -15.479 55.952 1.00 65.69 89 VAL A N 1
ATOM 721 C CA . VAL A 1 89 ? -75.327 -14.551 54.981 1.00 65.69 89 VAL A CA 1
ATOM 722 C C . VAL A 1 89 ? -76.012 -14.775 53.634 1.00 65.69 89 VAL A C 1
ATOM 724 O O . VAL A 1 89 ? -75.842 -15.818 53.006 1.00 65.69 89 VAL A O 1
ATOM 727 N N . ALA A 1 90 ? -76.821 -13.810 53.199 1.00 67.44 90 ALA A N 1
ATOM 728 C CA . ALA A 1 90 ? -77.428 -13.845 51.879 1.00 67.44 90 ALA A CA 1
ATOM 729 C C . ALA A 1 90 ? -76.338 -13.594 50.828 1.00 67.44 90 ALA A C 1
ATOM 731 O O . ALA A 1 90 ? -75.783 -12.497 50.762 1.00 67.44 90 ALA A O 1
ATOM 732 N N . THR A 1 91 ? -76.033 -14.601 50.006 1.00 65.12 91 THR A N 1
ATOM 733 C CA . THR A 1 91 ? -74.999 -14.530 48.960 1.00 65.12 91 THR A CA 1
ATOM 734 C C . THR A 1 91 ? -75.459 -13.683 47.769 1.00 65.12 91 THR A C 1
ATOM 736 O O . THR A 1 91 ? -75.666 -14.178 46.659 1.00 65.12 91 THR A O 1
ATOM 739 N N . GLY A 1 92 ? -75.632 -12.380 47.994 1.00 67.62 92 GLY A N 1
ATOM 740 C CA . GLY A 1 92 ? -75.743 -11.406 46.917 1.00 67.62 92 GLY A CA 1
ATOM 741 C C . GLY A 1 92 ? -74.480 -11.452 46.059 1.00 67.62 92 GLY A C 1
ATOM 742 O O . GLY A 1 92 ? -73.367 -11.501 46.583 1.00 67.62 92 GLY A O 1
ATOM 743 N N . LYS A 1 93 ? -74.637 -11.443 44.731 1.00 70.44 93 LYS A N 1
ATOM 744 C CA . LYS A 1 93 ? -73.497 -11.352 43.811 1.00 70.44 93 LYS A CA 1
ATOM 745 C C . LYS A 1 93 ? -72.886 -9.956 43.918 1.00 70.44 93 LYS A C 1
ATOM 747 O O . LYS A 1 93 ? -73.327 -9.038 43.231 1.00 70.44 93 LYS A O 1
ATOM 752 N N . GLN A 1 94 ? -71.890 -9.799 44.788 1.00 69.69 94 GLN A N 1
ATOM 753 C CA . GLN A 1 94 ? -71.083 -8.584 44.854 1.00 69.69 94 GLN A CA 1
ATOM 754 C C . GLN A 1 94 ? -70.497 -8.314 43.456 1.00 69.69 94 GLN A C 1
ATOM 756 O O . GLN A 1 94 ? -69.869 -9.215 42.893 1.00 69.69 94 GLN A O 1
ATOM 761 N N . PRO A 1 95 ? -70.698 -7.120 42.869 1.00 70.69 95 PRO A N 1
ATOM 762 C CA . PRO A 1 95 ? -70.150 -6.814 41.556 1.00 70.69 95 PRO A CA 1
ATOM 763 C C . PRO A 1 95 ? -68.623 -6.787 41.650 1.00 70.69 95 PRO A C 1
ATOM 765 O O . PRO A 1 95 ? -68.039 -5.914 42.293 1.00 70.69 95 PRO A O 1
ATOM 768 N N . THR A 1 96 ? -67.968 -7.768 41.030 1.00 70.31 96 THR A N 1
ATOM 769 C CA . THR A 1 96 ? -66.508 -7.814 40.951 1.00 70.31 96 THR A CA 1
ATOM 770 C C . THR A 1 96 ? -66.022 -6.590 40.185 1.00 70.31 96 THR A C 1
ATOM 772 O O . THR A 1 96 ? -66.392 -6.400 39.028 1.00 70.31 96 THR A O 1
ATOM 775 N N . SER A 1 97 ? -65.185 -5.763 40.815 1.00 72.31 97 SER A N 1
ATOM 776 C CA . SER A 1 97 ? -64.556 -4.625 40.143 1.00 72.31 97 SER A CA 1
ATOM 777 C C . SER A 1 97 ? -63.554 -5.141 39.109 1.00 72.31 97 SER A C 1
ATOM 779 O O . SER A 1 97 ? -62.394 -5.415 39.419 1.00 72.31 97 SER A O 1
ATOM 781 N N . THR A 1 98 ? -64.013 -5.334 37.871 1.00 72.12 98 THR A N 1
ATOM 782 C CA . THR A 1 98 ? -63.168 -5.747 36.748 1.00 72.12 98 THR A CA 1
ATOM 783 C C . THR A 1 98 ? -62.357 -4.551 36.266 1.00 72.12 98 THR A C 1
ATOM 785 O O . THR A 1 98 ? -62.706 -3.905 35.273 1.00 72.12 98 THR A O 1
ATOM 788 N N . PHE A 1 99 ? -61.287 -4.237 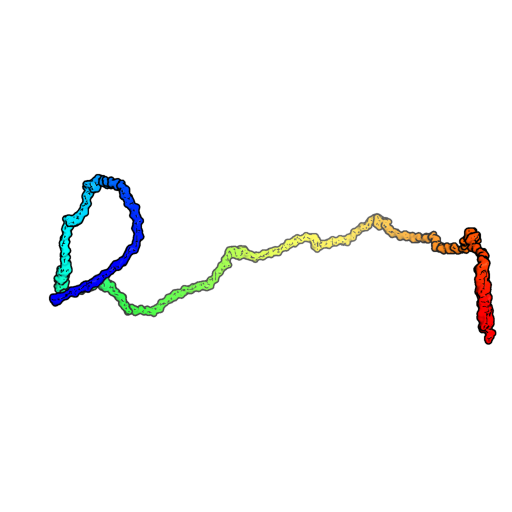36.996 1.00 73.38 99 PHE A N 1
ATOM 789 C CA . PHE A 1 99 ? -60.324 -3.215 36.607 1.00 73.38 99 PHE A CA 1
ATOM 790 C C . PHE A 1 99 ? -59.639 -3.656 35.308 1.00 73.38 99 PHE A C 1
ATOM 792 O O . PHE A 1 99 ? -58.760 -4.518 35.311 1.00 73.38 99 PHE A O 1
ATOM 799 N N . ARG A 1 100 ? -60.099 -3.121 34.171 1.00 75.94 100 ARG A N 1
ATOM 800 C CA . ARG A 1 100 ? -59.544 -3.463 32.859 1.00 75.94 100 ARG A CA 1
ATOM 801 C C . ARG A 1 100 ? -58.124 -2.917 32.772 1.00 75.94 100 ARG A C 1
ATOM 803 O O . ARG A 1 100 ? -57.933 -1.704 32.769 1.00 75.94 100 ARG A O 1
ATOM 810 N N . VAL A 1 101 ? -57.144 -3.813 32.683 1.00 78.50 101 VAL A N 1
ATOM 811 C CA . VAL A 1 101 ? -55.769 -3.437 32.344 1.00 78.50 101 VAL A CA 1
ATOM 812 C C . VAL A 1 101 ? -55.799 -2.802 30.948 1.00 78.50 101 VAL A C 1
ATOM 814 O O . VAL A 1 101 ? -56.332 -3.425 30.028 1.00 78.50 101 VAL A O 1
ATOM 817 N N . PRO A 1 102 ? -55.292 -1.572 30.760 1.00 78.69 102 PRO A N 1
ATOM 818 C CA . PRO A 1 102 ? -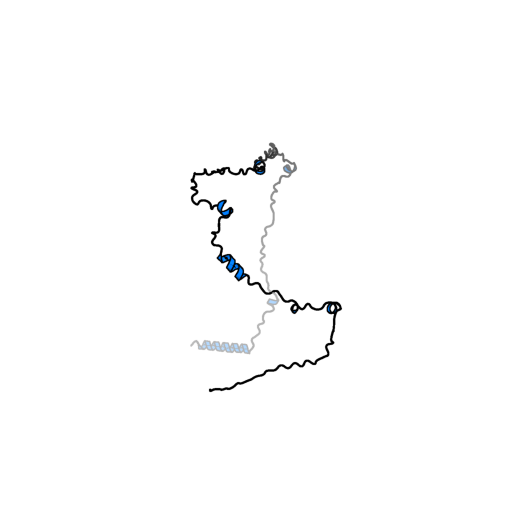55.257 -0.961 29.441 1.00 78.69 102 PRO A CA 1
ATOM 819 C C . PRO A 1 102 ? -54.245 -1.700 28.559 1.00 78.69 102 PRO A C 1
ATOM 821 O O . PRO A 1 102 ? -53.068 -1.780 28.899 1.00 78.69 102 PRO A O 1
ATOM 824 N N . GLU A 1 103 ? -54.673 -2.172 27.387 1.00 80.75 103 GLU A N 1
ATOM 825 C CA . GLU A 1 103 ? -53.821 -2.835 26.378 1.00 80.75 103 GLU A CA 1
ATOM 826 C C . GLU A 1 103 ? -52.886 -1.846 25.636 1.00 80.75 103 GLU A C 1
ATOM 828 O O . GLU A 1 103 ? -52.517 -2.029 24.473 1.00 80.75 103 GLU A O 1
ATOM 833 N N . ALA A 1 104 ? -52.505 -0.756 26.304 1.00 82.56 104 ALA A N 1
ATOM 834 C CA . ALA A 1 104 ? -51.638 0.279 25.771 1.00 82.56 104 ALA A CA 1
ATOM 835 C C . ALA A 1 104 ? -50.188 -0.221 25.713 1.00 82.56 104 ALA A C 1
ATOM 837 O O . ALA A 1 104 ? -49.562 -0.505 26.734 1.00 82.56 104 ALA A O 1
ATOM 838 N N . LYS A 1 105 ? -49.628 -0.291 24.503 1.00 85.38 105 LYS A N 1
ATOM 839 C CA . LYS A 1 105 ? -48.201 -0.575 24.309 1.00 85.38 105 LYS A CA 1
ATOM 840 C C . LYS A 1 105 ? -47.367 0.603 24.815 1.00 85.38 105 LYS A C 1
ATOM 842 O O . LYS A 1 105 ? -47.682 1.756 24.525 1.00 85.38 105 LYS A O 1
ATOM 847 N N . PHE A 1 106 ? -46.283 0.304 25.530 1.00 86.06 106 PHE A N 1
ATOM 848 C CA . PHE A 1 106 ? -45.312 1.307 25.963 1.00 86.06 106 PHE A CA 1
ATOM 849 C C . PHE A 1 106 ? -44.732 2.053 24.750 1.00 86.06 106 PHE A C 1
ATOM 851 O O . PHE A 1 106 ? -44.275 1.427 23.791 1.00 86.06 106 PHE A O 1
ATOM 858 N N . GLN A 1 107 ? -44.750 3.387 24.787 1.00 85.69 107 GLN A N 1
ATOM 859 C CA . GLN A 1 107 ? -44.161 4.209 23.732 1.00 85.69 107 GLN A CA 1
ATOM 860 C C . GLN A 1 107 ? -42.647 4.301 23.933 1.00 85.69 107 GLN A C 1
ATOM 862 O O . GLN A 1 107 ? -42.150 5.189 24.618 1.00 85.69 107 GLN A O 1
ATOM 867 N N . ASP A 1 108 ? -41.907 3.396 23.292 1.00 86.62 108 ASP A N 1
ATOM 868 C CA . ASP A 1 108 ? -40.438 3.395 23.250 1.00 86.62 108 ASP A CA 1
ATOM 869 C C . ASP A 1 108 ? -39.881 4.474 22.283 1.00 86.62 108 ASP A C 1
ATOM 871 O O . ASP A 1 108 ? -39.050 4.226 21.400 1.00 86.62 108 ASP A O 1
ATOM 875 N N . ILE A 1 109 ? -40.390 5.698 22.444 1.00 88.25 109 ILE A N 1
ATOM 876 C CA . ILE A 1 109 ? -39.985 6.918 21.746 1.00 88.25 109 ILE A CA 1
ATOM 877 C C . ILE A 1 109 ? -39.199 7.754 22.753 1.00 88.25 109 ILE A C 1
ATOM 879 O O . ILE A 1 109 ? -39.765 8.343 23.669 1.00 88.25 109 ILE A O 1
ATOM 883 N N . THR A 1 110 ? -37.880 7.806 22.588 1.00 93.19 110 THR A N 1
ATOM 884 C CA . THR A 1 110 ? -37.008 8.637 23.423 1.00 93.19 110 THR A CA 1
ATOM 885 C C . THR A 1 110 ? -36.566 9.878 22.663 1.00 93.19 110 THR A C 1
ATOM 887 O O . THR A 1 110 ? -36.425 9.859 21.440 1.00 93.19 110 THR A O 1
ATOM 890 N N . THR A 1 111 ? -36.263 10.946 23.398 1.00 93.31 111 THR A N 1
ATOM 891 C CA . THR A 1 111 ? -35.707 12.202 22.869 1.00 93.31 111 THR A CA 1
ATOM 892 C C . THR A 1 111 ? -34.484 11.953 21.974 1.00 93.31 111 THR A C 1
ATOM 894 O O . THR A 1 111 ? -34.345 12.560 20.917 1.00 93.31 111 THR A O 1
ATOM 897 N N . ASN A 1 112 ? -33.639 10.984 22.348 1.00 92.56 112 ASN A N 1
ATOM 898 C CA . ASN A 1 112 ? -32.498 10.531 21.551 1.00 92.56 112 ASN A CA 1
ATOM 899 C C . ASN A 1 112 ? -32.944 9.971 20.181 1.00 92.56 112 ASN A C 1
ATOM 901 O O . ASN A 1 112 ? -32.513 10.475 19.148 1.00 92.56 112 ASN A O 1
ATOM 905 N N . LYS A 1 113 ? -33.883 9.012 20.158 1.00 91.31 113 LYS A N 1
ATOM 906 C CA . LYS A 1 113 ? -34.422 8.427 18.913 1.00 91.31 113 LYS A CA 1
ATOM 907 C C . LYS A 1 113 ? -35.076 9.456 17.981 1.00 91.31 113 LYS A C 1
ATOM 909 O O . LYS A 1 113 ? -35.079 9.244 16.775 1.00 91.31 113 LYS A O 1
ATOM 914 N N . GLN A 1 114 ? -35.628 10.544 18.524 1.00 89.56 114 GLN A N 1
ATOM 915 C CA . GLN A 1 114 ? -36.236 11.622 17.737 1.00 89.56 114 GLN A CA 1
ATOM 916 C C . GLN A 1 114 ? -35.192 12.552 17.095 1.00 89.56 114 GLN A C 1
ATOM 918 O O . GLN A 1 114 ? -35.335 12.910 15.929 1.00 89.56 114 GLN A O 1
ATOM 923 N N . PHE A 1 115 ? -34.137 12.937 17.823 1.00 93.25 115 PHE A N 1
ATOM 924 C CA . PHE A 1 115 ? -33.104 13.839 17.290 1.00 93.25 115 PHE A CA 1
ATOM 925 C C . PHE A 1 115 ? -32.063 13.122 16.415 1.00 93.25 115 PHE A C 1
ATOM 927 O O . PHE A 1 115 ? -31.687 13.630 15.356 1.00 93.25 115 PHE A O 1
ATOM 934 N N . PHE A 1 116 ? -31.616 11.933 16.823 1.00 90.56 116 PHE A N 1
ATOM 935 C CA . PHE A 1 116 ? -30.525 11.186 16.184 1.00 90.56 116 PHE A CA 1
ATOM 936 C C . PHE A 1 116 ? -31.030 10.108 15.209 1.00 90.56 116 PHE A C 1
ATOM 938 O O . PHE A 1 116 ? -30.475 9.013 15.117 1.00 90.56 116 PHE A O 1
ATOM 945 N N . GLN A 1 117 ? -32.091 10.420 14.462 1.00 90.50 117 GLN A N 1
ATOM 946 C CA . GLN A 1 117 ? -32.537 9.597 13.337 1.00 90.50 117 GLN A CA 1
ATOM 947 C C . GLN A 1 117 ? -31.574 9.696 12.137 1.00 90.50 117 GLN A C 1
ATOM 949 O O . GLN A 1 117 ? -30.781 10.632 12.023 1.00 90.50 117 GLN A O 1
ATOM 954 N N . ASN A 1 118 ? -31.639 8.733 11.212 1.00 91.62 118 ASN A N 1
ATOM 955 C CA . ASN A 1 118 ? -30.830 8.768 9.993 1.00 91.62 118 ASN A CA 1
ATOM 956 C C . ASN A 1 118 ? -31.400 9.786 8.990 1.00 91.62 118 ASN A C 1
ATOM 958 O O . ASN A 1 118 ? -32.270 9.457 8.187 1.00 91.62 118 ASN A O 1
ATOM 962 N N . TRP A 1 119 ? -30.876 11.010 9.025 1.00 88.56 119 TRP A N 1
ATOM 963 C CA . TRP A 1 119 ? -31.231 12.103 8.110 1.00 88.56 119 TRP A CA 1
ATOM 964 C C . TRP A 1 119 ? -30.758 11.898 6.657 1.00 88.56 119 TRP A C 1
ATOM 966 O O . TRP A 1 119 ? -31.127 12.676 5.780 1.00 88.56 119 TRP A O 1
ATOM 976 N N . GLY A 1 120 ? -29.965 10.853 6.388 1.00 91.69 120 GLY A N 1
ATOM 977 C CA . GLY A 1 120 ? -29.330 10.608 5.095 1.00 91.69 120 GLY A CA 1
ATOM 978 C C . GLY A 1 120 ? -28.077 11.463 4.869 1.00 91.69 120 GLY A C 1
ATOM 979 O O . GLY A 1 120 ? -27.912 12.542 5.433 1.00 91.69 120 GLY A O 1
ATOM 980 N N . ALA A 1 121 ? -27.167 10.971 4.027 1.00 89.62 121 ALA A N 1
ATOM 981 C CA . ALA A 1 121 ? -25.995 11.730 3.599 1.00 89.62 121 ALA A CA 1
ATOM 982 C C . ALA A 1 121 ? -26.307 12.486 2.300 1.00 89.62 121 ALA A C 1
ATOM 984 O O . ALA A 1 121 ? -26.690 11.871 1.303 1.00 89.62 121 ALA A O 1
ATOM 985 N N . GLN A 1 122 ? -26.104 13.806 2.282 1.00 89.25 122 GLN A N 1
ATOM 986 C CA . GLN A 1 122 ? -26.194 14.583 1.045 1.00 89.25 122 GLN A CA 1
ATOM 987 C C . GLN A 1 122 ? -25.088 14.128 0.068 1.00 89.25 122 GLN A C 1
ATOM 989 O O . GLN A 1 122 ? -23.921 14.051 0.468 1.00 89.25 122 GLN A O 1
ATOM 994 N N . PRO A 1 123 ? -25.402 13.831 -1.209 1.00 89.19 123 PRO A N 1
ATOM 995 C CA . PRO A 1 123 ? -24.395 13.403 -2.174 1.00 89.19 123 PRO A CA 1
ATOM 996 C C . PRO A 1 123 ? -23.368 14.515 -2.418 1.00 89.19 123 PRO A C 1
ATOM 998 O O . PRO A 1 123 ? -23.719 15.666 -2.683 1.00 89.19 123 PRO A O 1
ATOM 1001 N N . ARG A 1 124 ? -22.077 14.166 -2.354 1.00 87.62 124 ARG A N 1
ATOM 1002 C CA . ARG A 1 124 ? -20.978 15.118 -2.554 1.00 87.62 124 ARG A CA 1
ATOM 1003 C C . ARG A 1 124 ? -20.939 15.596 -4.006 1.00 87.62 124 ARG A C 1
ATOM 1005 O O . ARG A 1 124 ? -20.449 14.888 -4.884 1.00 87.62 124 ARG A O 1
ATOM 1012 N N . ILE A 1 125 ? -21.363 16.836 -4.237 1.00 84.44 125 ILE A N 1
ATOM 1013 C CA . ILE A 1 125 ? -21.152 17.528 -5.511 1.00 84.44 125 ILE A CA 1
ATOM 1014 C C . ILE A 1 125 ? -19.640 17.722 -5.702 1.00 84.44 125 ILE A C 1
ATOM 1016 O O . ILE A 1 125 ? -19.001 18.503 -4.994 1.00 84.44 125 ILE A O 1
ATOM 1020 N N . ARG A 1 126 ? -19.038 16.993 -6.651 1.00 79.75 126 ARG A N 1
ATOM 1021 C CA . ARG A 1 126 ? -17.672 17.282 -7.108 1.00 79.75 126 ARG A CA 1
ATOM 1022 C C . ARG A 1 126 ? -17.745 18.428 -8.109 1.00 79.75 126 ARG A C 1
ATOM 1024 O O . ARG A 1 126 ? -18.024 18.203 -9.284 1.00 79.75 126 ARG A O 1
ATOM 1031 N N . HIS A 1 127 ? -17.418 19.631 -7.651 1.00 77.12 127 HIS A N 1
ATOM 1032 C CA . HIS A 1 127 ? -16.957 20.692 -8.541 1.00 77.12 127 HIS A CA 1
ATOM 1033 C C . HIS A 1 127 ? -15.656 20.204 -9.188 1.00 77.12 127 HIS A C 1
ATOM 1035 O O . HIS A 1 127 ? -14.607 20.124 -8.549 1.00 77.12 127 HIS A O 1
ATOM 1041 N N . ARG A 1 128 ? -15.786 19.720 -10.421 1.00 71.94 128 ARG A N 1
ATOM 1042 C CA . ARG A 1 128 ? -14.692 19.260 -11.272 1.00 71.94 128 ARG A CA 1
ATOM 1043 C C . ARG A 1 128 ? -13.989 20.495 -11.842 1.00 71.94 128 ARG A C 1
ATOM 1045 O O . ARG A 1 128 ? -14.670 21.487 -12.095 1.00 71.94 128 ARG A O 1
ATOM 1052 N N . ASP A 1 129 ? -12.674 20.445 -12.049 1.00 74.88 129 ASP A N 1
ATOM 1053 C CA . ASP A 1 129 ? -12.015 21.531 -12.780 1.00 74.88 129 ASP A CA 1
ATOM 1054 C C . ASP A 1 129 ? -12.566 21.578 -14.216 1.00 74.88 129 ASP A C 1
ATOM 1056 O O . ASP A 1 129 ? -12.854 20.535 -14.817 1.00 74.88 129 ASP A O 1
ATOM 1060 N N . VAL A 1 130 ? -12.706 22.784 -14.768 1.00 63.00 130 VAL A N 1
ATOM 1061 C CA . VAL A 1 130 ? -13.149 23.034 -16.149 1.00 63.00 130 VAL A CA 1
ATOM 1062 C C . VAL A 1 130 ? -12.254 22.272 -17.136 1.00 63.00 130 VAL A C 1
ATOM 1064 O O . VAL A 1 130 ? -12.725 21.778 -18.161 1.00 63.00 130 VAL A O 1
ATOM 1067 N N . HIS A 1 131 ? -10.976 22.108 -16.786 1.00 61.84 131 HIS A N 1
ATOM 1068 C CA . HIS A 1 131 ? -9.964 21.443 -17.603 1.00 61.84 131 HIS A CA 1
ATOM 1069 C C . HIS A 1 131 ? -9.919 19.911 -17.463 1.00 61.84 131 HIS A C 1
ATOM 1071 O O . HIS A 1 131 ? -9.480 19.247 -18.401 1.00 61.84 131 HIS A O 1
ATOM 1077 N N . ASP A 1 132 ? -10.422 19.316 -16.368 1.00 67.75 132 ASP A N 1
ATOM 1078 C CA . ASP A 1 132 ? -10.402 17.850 -16.178 1.00 67.75 132 ASP A CA 1
ATOM 1079 C C . ASP A 1 132 ? -11.212 17.108 -17.269 1.00 67.75 132 ASP A C 1
ATOM 1081 O O . ASP A 1 132 ? -11.040 15.900 -17.454 1.00 67.75 132 ASP A O 1
ATOM 1085 N N . GLY A 1 133 ? -12.216 17.769 -17.864 1.00 67.75 133 GLY A N 1
ATOM 1086 C CA . GLY A 1 133 ? -13.282 17.135 -18.651 1.00 67.75 133 GLY A CA 1
ATOM 1087 C C . GLY A 1 133 ? -12.954 16.879 -20.120 1.00 67.75 133 GLY A C 1
ATOM 1088 O O . GLY A 1 133 ? -13.294 15.816 -20.639 1.00 67.75 133 GLY A O 1
ATOM 1089 N N . THR A 1 134 ? -12.295 17.837 -20.774 1.00 70.62 134 THR A N 1
ATOM 1090 C CA . THR A 1 134 ? -12.130 17.862 -22.233 1.00 70.62 134 THR A CA 1
ATOM 1091 C C . THR A 1 134 ? -10.723 18.324 -22.588 1.00 70.62 134 THR A C 1
ATOM 1093 O O . THR A 1 134 ? -10.422 19.515 -22.546 1.00 70.62 134 THR A O 1
ATOM 1096 N N . TYR A 1 135 ? -9.858 17.390 -22.993 1.00 74.94 135 TYR A N 1
ATOM 1097 C CA . TYR A 1 135 ? -8.559 17.740 -23.566 1.00 74.94 135 TYR A CA 1
ATOM 1098 C C . TYR A 1 135 ? -8.758 18.413 -24.932 1.00 74.94 135 TYR A C 1
ATOM 1100 O O . TYR A 1 135 ? -9.034 17.752 -25.937 1.00 74.94 135 TYR A O 1
ATOM 1108 N N . LEU A 1 136 ? -8.614 19.738 -24.967 1.00 78.31 136 LEU A N 1
ATOM 1109 C CA . LEU A 1 136 ? -8.614 20.518 -26.200 1.00 78.31 136 LEU A CA 1
ATOM 1110 C C . LEU A 1 136 ? -7.301 20.267 -26.954 1.00 78.31 136 LEU A C 1
ATOM 1112 O O . LEU A 1 136 ? -6.287 20.920 -26.707 1.00 78.31 136 LEU A O 1
ATOM 1116 N N . ARG A 1 137 ? -7.315 19.298 -27.876 1.00 81.06 137 ARG A N 1
ATOM 1117 C CA . ARG A 1 137 ? -6.186 19.056 -28.784 1.00 81.06 137 ARG A CA 1
ATOM 1118 C C . ARG A 1 137 ? -5.915 20.330 -29.606 1.00 81.06 137 ARG A C 1
ATOM 1120 O O . ARG A 1 137 ? -6.856 20.841 -30.214 1.00 81.06 137 ARG A O 1
ATOM 1127 N N . PRO A 1 138 ? -4.658 20.805 -29.702 1.00 83.12 138 PRO A N 1
ATOM 1128 C CA . PRO A 1 138 ? -4.297 21.881 -30.620 1.00 83.12 138 PRO A CA 1
ATOM 1129 C C . PRO A 1 138 ? -4.717 21.550 -32.057 1.00 83.12 138 PRO A C 1
ATOM 1131 O O . PRO A 1 138 ? -4.404 20.475 -32.568 1.00 83.12 138 PRO A O 1
ATOM 1134 N N . VAL A 1 139 ? -5.432 22.475 -32.702 1.00 86.06 139 VAL A N 1
ATOM 1135 C CA . VAL A 1 139 ? -5.914 22.314 -34.088 1.00 86.06 139 VAL A CA 1
ATOM 1136 C C . VAL A 1 139 ? -4.755 22.377 -35.090 1.00 86.06 139 VAL A C 1
ATOM 1138 O O . VAL A 1 139 ? -4.783 21.699 -36.113 1.00 86.06 139 VAL A O 1
ATOM 1141 N N . LEU A 1 140 ? -3.721 23.165 -34.780 1.00 89.06 140 LEU A N 1
ATOM 1142 C CA . LEU A 1 140 ? -2.527 23.330 -35.604 1.00 89.06 140 LEU A CA 1
ATOM 1143 C C . LEU A 1 140 ? -1.422 22.348 -35.184 1.00 89.06 140 LEU A C 1
ATOM 1145 O O . LEU A 1 140 ? -1.144 22.171 -33.996 1.00 89.06 140 LEU A O 1
ATOM 1149 N N . SER A 1 141 ? -0.756 21.740 -36.165 1.00 84.38 141 SER A N 1
ATOM 1150 C CA . SER A 1 141 ? 0.432 20.909 -35.955 1.00 84.38 141 SER A CA 1
ATOM 1151 C C . SER A 1 141 ? 1.645 21.749 -35.548 1.00 84.38 141 SER A C 1
ATOM 1153 O O . SER A 1 141 ? 1.937 22.757 -36.183 1.00 84.38 141 SER A O 1
ATOM 1155 N N . PHE A 1 142 ? 2.408 21.296 -34.551 1.00 87.25 142 PHE A N 1
ATOM 1156 C CA . PHE A 1 142 ? 3.656 21.949 -34.151 1.00 87.25 142 PHE A CA 1
ATOM 1157 C C . PHE A 1 142 ? 4.731 21.856 -35.251 1.00 87.25 142 PHE A C 1
ATOM 1159 O O . PHE A 1 142 ? 5.131 20.757 -35.651 1.00 87.25 142 PHE A O 1
ATOM 1166 N N . GLU A 1 143 ? 5.235 23.007 -35.706 1.00 85.75 143 GLU A N 1
ATOM 1167 C CA . GLU A 1 143 ? 6.250 23.113 -36.763 1.00 85.75 143 GLU A CA 1
ATOM 1168 C C . GLU A 1 143 ? 7.650 22.709 -36.271 1.00 85.75 143 GLU A C 1
ATOM 1170 O O . GLU A 1 143 ? 8.553 23.517 -36.072 1.00 85.75 143 GLU A O 1
ATOM 1175 N N . SER A 1 144 ? 7.853 21.403 -36.098 1.00 84.06 144 SER A N 1
ATOM 1176 C CA . SER A 1 144 ? 9.120 20.797 -35.660 1.00 84.06 144 SER A CA 1
ATOM 1177 C C . SER A 1 144 ? 10.217 20.772 -36.745 1.00 84.06 144 SER A C 1
ATOM 1179 O O . SER A 1 144 ? 10.929 19.772 -36.895 1.00 84.06 144 SER A O 1
ATOM 1181 N N . GLN A 1 145 ? 10.352 21.840 -37.534 1.00 86.44 145 GLN A N 1
ATOM 1182 C CA . GLN A 1 145 ? 11.384 21.986 -38.564 1.00 86.44 145 GLN A CA 1
ATOM 1183 C C . GLN A 1 145 ? 12.566 22.799 -38.023 1.00 86.44 145 GLN A C 1
ATOM 1185 O O . GLN A 1 145 ? 12.534 24.023 -37.985 1.00 86.44 145 GLN A O 1
ATOM 1190 N N . THR A 1 146 ? 13.627 22.109 -37.598 1.00 92.12 146 THR A N 1
ATOM 1191 C CA . THR A 1 146 ? 14.891 22.742 -37.195 1.00 92.12 146 THR A CA 1
ATOM 1192 C C . THR A 1 146 ? 15.934 22.620 -38.302 1.00 92.12 146 THR A C 1
ATOM 1194 O O . THR A 1 146 ? 15.983 21.615 -39.014 1.00 92.12 146 THR A O 1
ATOM 1197 N N . THR A 1 147 ? 16.820 23.611 -38.412 1.00 91.12 147 THR A N 1
ATOM 1198 C CA . THR A 1 147 ? 17.931 23.615 -39.381 1.00 91.12 147 THR A CA 1
ATOM 1199 C C . THR A 1 147 ? 18.830 22.385 -39.238 1.00 91.12 147 THR A C 1
ATOM 1201 O O . THR A 1 147 ? 19.273 21.823 -40.237 1.00 91.12 147 THR A O 1
ATOM 1204 N N . THR A 1 148 ? 19.046 21.889 -38.016 1.00 92.31 148 THR A N 1
ATOM 1205 C CA . THR A 1 148 ? 19.772 20.633 -37.778 1.00 92.31 148 THR A CA 1
ATOM 1206 C C . THR A 1 148 ? 19.069 19.437 -38.430 1.00 92.31 148 THR A C 1
ATOM 1208 O O . THR A 1 148 ? 19.718 18.632 -39.094 1.00 92.31 148 THR A O 1
ATOM 1211 N N . LYS A 1 149 ? 17.740 19.336 -38.287 1.00 90.31 149 LYS A N 1
ATOM 1212 C CA . LYS A 1 149 ? 16.920 18.229 -38.810 1.00 90.31 149 LYS A CA 1
ATOM 1213 C C . LYS A 1 149 ? 16.834 18.225 -40.341 1.00 90.31 149 LYS A C 1
ATOM 1215 O O . LYS A 1 149 ? 16.742 17.148 -40.921 1.00 90.31 149 LYS A O 1
ATOM 1220 N N . SER A 1 150 ? 16.889 19.392 -40.989 1.00 89.56 150 SER A N 1
ATOM 1221 C CA . SER A 1 150 ? 16.944 19.491 -42.455 1.00 89.56 150 SER A CA 1
ATOM 1222 C C . SER A 1 150 ? 18.353 19.281 -43.025 1.00 89.56 150 SER A C 1
ATOM 1224 O O . SER A 1 150 ? 18.489 18.755 -44.125 1.00 89.56 150 SER A O 1
ATOM 1226 N N . THR A 1 151 ? 19.402 19.678 -42.294 1.00 92.81 151 THR A N 1
ATOM 1227 C CA . THR A 1 151 ? 20.791 19.662 -42.797 1.00 92.81 151 THR A CA 1
ATOM 1228 C C . THR A 1 151 ? 21.488 18.318 -42.575 1.00 92.81 151 THR A C 1
ATOM 1230 O O . THR A 1 151 ? 22.189 17.833 -43.459 1.00 92.81 151 THR A O 1
ATOM 1233 N N . PHE A 1 152 ? 21.289 17.682 -41.416 1.00 91.19 152 PHE A N 1
ATOM 1234 C CA . PHE A 1 152 ? 21.983 16.444 -41.034 1.00 91.19 152 PHE A CA 1
ATOM 1235 C C . PHE A 1 152 ? 21.130 15.194 -41.302 1.00 91.19 152 PHE A C 1
ATOM 1237 O O . PHE A 1 152 ? 20.881 14.374 -40.418 1.00 91.19 152 PHE A O 1
ATOM 1244 N N . MET A 1 153 ? 20.676 15.047 -42.549 1.00 90.88 153 MET A N 1
ATOM 1245 C CA . MET A 1 153 ? 20.022 13.824 -43.027 1.00 90.88 153 MET A CA 1
ATOM 1246 C C . MET A 1 153 ? 21.049 12.677 -43.169 1.00 90.88 153 MET A C 1
ATOM 1248 O O . MET A 1 153 ? 22.165 12.917 -43.639 1.00 90.88 153 MET A O 1
ATOM 1252 N N . PRO A 1 154 ? 20.706 11.422 -42.816 1.00 90.75 154 PRO A N 1
ATOM 1253 C CA . PRO A 1 154 ? 21.625 10.292 -42.939 1.00 90.75 154 PRO A CA 1
ATOM 1254 C C . PRO A 1 154 ? 21.893 9.957 -44.414 1.00 90.75 154 PRO A C 1
ATOM 1256 O O . PRO A 1 154 ? 20.990 9.559 -45.150 1.00 90.75 154 PRO A O 1
ATOM 1259 N N . THR A 1 155 ? 23.145 10.088 -44.856 1.00 88.75 155 THR A N 1
ATOM 1260 C CA . THR A 1 155 ? 23.542 9.786 -46.238 1.00 88.75 155 THR A CA 1
ATOM 1261 C C . THR A 1 155 ? 24.008 8.337 -46.394 1.00 88.75 155 THR A C 1
ATOM 1263 O O . THR A 1 155 ? 24.722 7.783 -45.558 1.00 88.75 155 THR A O 1
ATOM 1266 N N . THR A 1 156 ? 23.602 7.687 -47.490 1.00 89.81 156 THR A N 1
ATOM 1267 C CA . THR A 1 156 ? 23.984 6.291 -47.758 1.00 89.81 156 THR A CA 1
ATOM 1268 C C . THR A 1 156 ? 25.402 6.227 -48.328 1.00 89.81 156 THR A C 1
ATOM 1270 O O . THR A 1 156 ? 25.632 6.568 -49.490 1.00 89.81 156 THR A O 1
ATOM 1273 N N . ALA A 1 157 ? 26.359 5.763 -47.524 1.00 88.31 157 ALA A N 1
ATOM 1274 C CA . ALA A 1 157 ? 27.736 5.561 -47.964 1.00 88.31 157 ALA A CA 1
ATOM 1275 C C . ALA A 1 157 ? 27.834 4.493 -49.075 1.00 88.31 157 ALA A C 1
ATOM 1277 O O . ALA A 1 157 ? 27.257 3.406 -48.981 1.00 88.31 157 ALA A O 1
ATOM 1278 N N . LYS A 1 158 ? 28.605 4.782 -50.132 1.00 88.62 158 LYS A N 1
ATOM 1279 C CA . LYS A 1 158 ? 28.859 3.832 -51.228 1.00 88.62 158 LYS A CA 1
ATOM 1280 C C . LYS A 1 158 ? 29.767 2.696 -50.739 1.00 88.62 158 LYS A C 1
ATOM 1282 O O . LYS A 1 158 ? 30.828 2.950 -50.174 1.00 88.62 158 LYS A O 1
ATOM 1287 N N . LYS A 1 159 ? 29.382 1.439 -50.991 1.00 89.19 159 LYS A N 1
ATOM 1288 C CA . LYS A 1 159 ? 30.194 0.260 -50.637 1.00 89.19 159 LYS A CA 1
ATOM 1289 C C . LYS A 1 159 ? 31.485 0.230 -51.467 1.00 89.19 159 LYS A C 1
ATOM 1291 O O . LYS A 1 159 ? 31.431 0.113 -52.688 1.00 89.19 159 LYS A O 1
ATOM 1296 N N . VAL A 1 160 ? 32.639 0.303 -50.804 1.00 88.94 160 VAL A N 1
ATOM 1297 C CA . VAL A 1 160 ? 33.962 0.213 -51.445 1.00 88.94 160 VAL A CA 1
ATOM 1298 C C . VAL A 1 160 ? 34.281 -1.245 -51.797 1.00 88.94 160 VAL A C 1
ATOM 1300 O O . VAL A 1 160 ? 34.086 -2.145 -50.980 1.00 88.94 160 VAL A O 1
ATOM 1303 N N . LYS A 1 161 ? 34.792 -1.494 -53.010 1.00 88.81 161 LYS A N 1
ATOM 1304 C CA . LYS A 1 161 ? 35.237 -2.829 -53.438 1.00 88.81 161 LYS A CA 1
ATOM 1305 C C . LYS A 1 161 ? 36.616 -3.143 -52.852 1.00 88.81 161 LYS A C 1
ATOM 1307 O O . LYS A 1 161 ? 37.573 -2.413 -53.082 1.00 88.81 161 LYS A O 1
ATOM 1312 N N . LEU A 1 162 ? 36.717 -4.251 -52.121 1.00 87.94 162 LEU A N 1
ATOM 1313 C CA . LEU A 1 162 ? 37.938 -4.666 -51.432 1.00 87.94 162 LEU A CA 1
ATOM 1314 C C . LEU A 1 162 ? 38.816 -5.554 -52.334 1.00 87.94 162 LEU A C 1
ATOM 1316 O O . LEU A 1 162 ? 38.451 -6.688 -52.638 1.00 87.94 162 LEU A O 1
ATOM 1320 N N . PHE A 1 163 ? 39.987 -5.059 -52.736 1.00 86.19 163 PHE A N 1
ATOM 1321 C CA . PHE A 1 163 ? 40.938 -5.770 -53.603 1.00 86.19 163 PHE A CA 1
ATOM 1322 C C . PHE A 1 163 ? 41.977 -6.568 -52.793 1.00 86.19 163 PHE A C 1
ATOM 1324 O O . PHE A 1 163 ? 43.169 -6.276 -52.828 1.00 86.19 163 PHE A O 1
ATOM 1331 N N . LYS A 1 164 ? 41.531 -7.578 -52.033 1.00 88.69 164 LYS A N 1
ATOM 1332 C CA . LYS A 1 164 ? 42.444 -8.521 -51.356 1.00 88.69 164 LYS A CA 1
ATOM 1333 C C . LYS A 1 164 ? 42.904 -9.639 -52.312 1.00 88.69 164 LYS A C 1
ATOM 1335 O O . LYS A 1 164 ? 42.088 -10.108 -53.109 1.00 88.69 164 LYS A O 1
ATOM 1340 N N . PRO A 1 165 ? 44.168 -10.101 -52.229 1.00 86.06 165 PRO A N 1
ATOM 1341 C CA . PRO A 1 165 ? 44.628 -11.271 -52.974 1.00 86.06 165 PRO A CA 1
ATOM 1342 C C . PRO A 1 165 ? 43.907 -12.543 -52.499 1.00 86.06 165 PRO A C 1
ATOM 1344 O O . PRO A 1 165 ? 43.484 -12.642 -51.346 1.00 86.06 165 PRO A O 1
ATOM 1347 N N . LYS A 1 166 ? 43.775 -13.533 -53.389 1.00 82.50 166 LYS A N 1
ATOM 1348 C CA . LYS A 1 166 ? 43.188 -14.838 -53.049 1.00 82.50 166 LYS A CA 1
ATOM 1349 C C . LYS A 1 166 ? 44.189 -15.655 -52.228 1.00 82.50 166 LYS A C 1
ATOM 1351 O O . LYS A 1 166 ? 45.308 -15.880 -52.675 1.00 82.50 166 LYS A O 1
ATOM 1356 N N . SER A 1 167 ? 43.773 -16.144 -51.064 1.00 79.19 167 SER A N 1
ATOM 1357 C CA . SER A 1 167 ? 44.581 -17.008 -50.196 1.00 79.19 167 SER A CA 1
ATOM 1358 C C . SER A 1 167 ? 44.599 -18.459 -50.698 1.00 79.19 167 SER A C 1
ATOM 1360 O O . SER A 1 167 ? 43.935 -19.330 -50.134 1.00 79.19 167 SER A O 1
ATOM 1362 N N . SER A 1 168 ? 45.330 -18.727 -51.780 1.00 79.38 168 SER A N 1
ATOM 1363 C CA . SER A 1 168 ? 45.624 -20.092 -52.232 1.00 79.38 168 SER A CA 1
ATOM 1364 C C . SER A 1 168 ? 46.761 -20.696 -51.407 1.00 79.38 168 SER A C 1
ATOM 1366 O O . SER A 1 168 ? 47.864 -20.150 -51.390 1.00 79.38 168 SER A O 1
ATOM 1368 N N . SER A 1 169 ? 46.524 -21.838 -50.762 1.00 75.69 169 SER A N 1
ATOM 1369 C CA . SER A 1 169 ? 47.565 -22.604 -50.074 1.00 75.69 169 SER A CA 1
ATOM 1370 C C . SER A 1 169 ? 48.515 -23.254 -51.085 1.00 75.69 169 SER A C 1
ATOM 1372 O O . SER A 1 169 ? 48.186 -24.246 -51.735 1.00 75.69 169 SER A O 1
ATOM 1374 N N . ILE A 1 170 ? 49.713 -22.682 -51.227 1.00 78.19 170 ILE A N 1
ATOM 1375 C CA . ILE A 1 170 ? 50.760 -23.217 -52.102 1.00 78.19 170 ILE A CA 1
ATOM 1376 C C . ILE A 1 170 ? 51.296 -24.510 -51.477 1.00 78.19 170 ILE A C 1
ATOM 1378 O O . ILE A 1 170 ? 52.018 -24.477 -50.482 1.00 78.19 170 ILE A O 1
ATOM 1382 N N . LYS A 1 171 ? 50.952 -25.660 -52.064 1.00 77.88 171 LYS A N 1
ATOM 1383 C CA . LYS A 1 171 ? 51.575 -26.941 -51.717 1.00 77.88 171 LYS A CA 1
ATOM 1384 C C . LYS A 1 171 ? 52.947 -27.026 -52.380 1.00 77.88 171 LYS A C 1
ATOM 1386 O O . LYS A 1 171 ? 53.054 -27.451 -53.526 1.00 77.88 171 LYS A O 1
ATOM 1391 N N . ILE A 1 172 ? 53.986 -26.617 -51.656 1.00 75.69 172 ILE A N 1
ATOM 1392 C CA . ILE A 1 172 ? 55.373 -26.899 -52.036 1.00 75.69 172 ILE A CA 1
ATOM 1393 C C . ILE A 1 172 ? 55.582 -28.411 -51.908 1.00 75.69 172 ILE A C 1
ATOM 1395 O O . ILE A 1 172 ? 55.511 -28.963 -50.812 1.00 75.69 172 ILE A O 1
ATOM 1399 N N . GLY A 1 173 ? 55.784 -29.074 -53.044 1.00 77.56 173 GLY A N 1
ATOM 1400 C CA . GLY A 1 173 ? 56.122 -30.489 -53.133 1.00 77.56 173 GLY A CA 1
ATOM 1401 C C . GLY A 1 173 ? 57.476 -30.649 -53.811 1.00 77.56 173 GLY A C 1
ATOM 1402 O O . GLY A 1 173 ? 57.690 -30.122 -54.899 1.00 77.56 173 GLY A O 1
ATOM 1403 N N . GLY A 1 174 ? 58.376 -31.379 -53.165 1.00 83.50 174 GLY A N 1
ATOM 1404 C CA . GLY A 1 174 ? 59.697 -31.722 -53.676 1.00 83.50 174 GLY A CA 1
ATOM 1405 C C . GLY A 1 174 ? 60.201 -32.968 -52.959 1.00 83.50 174 GLY A C 1
ATOM 1406 O O . GLY A 1 174 ? 59.811 -33.219 -51.818 1.00 83.50 174 GLY A O 1
ATOM 1407 N N . ASN A 1 175 ? 61.030 -33.767 -53.627 1.00 81.06 175 ASN A N 1
ATOM 1408 C CA . ASN A 1 175 ? 61.654 -34.914 -52.979 1.00 81.06 175 ASN A CA 1
ATOM 1409 C C . ASN A 1 175 ? 62.816 -34.421 -52.105 1.00 81.06 175 ASN A C 1
ATOM 1411 O O . ASN A 1 175 ? 63.695 -33.718 -52.601 1.00 81.06 175 ASN A O 1
ATOM 1415 N N . HIS A 1 176 ? 62.815 -34.778 -50.824 1.00 82.75 176 HIS A N 1
ATOM 1416 C CA . HIS A 1 176 ? 63.919 -34.510 -49.906 1.00 82.75 176 HIS A CA 1
ATOM 1417 C C . HIS A 1 176 ? 64.633 -35.825 -49.618 1.00 82.75 176 HIS A C 1
ATOM 1419 O O . HIS A 1 176 ? 63.994 -36.786 -49.187 1.00 82.75 176 HIS A O 1
ATOM 1425 N N . ASP A 1 177 ? 65.949 -35.855 -49.817 1.00 85.44 177 ASP A N 1
ATOM 1426 C CA . ASP A 1 177 ? 66.753 -36.929 -49.254 1.00 85.44 177 ASP A CA 1
ATOM 1427 C C . ASP A 1 177 ? 66.981 -36.673 -47.755 1.00 85.44 177 ASP A C 1
ATOM 1429 O O . ASP A 1 177 ? 67.255 -35.551 -47.326 1.00 85.44 177 ASP A O 1
ATOM 1433 N N . PHE A 1 178 ? 66.838 -37.737 -46.970 1.00 85.12 178 PHE A N 1
ATOM 1434 C CA . PHE A 1 178 ? 67.078 -37.783 -45.527 1.00 85.12 178 PHE A CA 1
ATOM 1435 C C . PHE A 1 178 ? 68.136 -38.850 -45.179 1.00 85.12 178 PHE A C 1
ATOM 1437 O O . PHE A 1 178 ? 68.215 -39.321 -44.038 1.00 85.12 178 PHE A O 1
ATOM 1444 N N . SER A 1 179 ? 68.932 -39.279 -46.165 1.00 86.50 179 SER A N 1
ATOM 1445 C CA . SER A 1 179 ? 70.169 -40.021 -45.945 1.00 86.50 179 SER A CA 1
ATOM 1446 C C . SER A 1 179 ? 71.136 -39.213 -45.066 1.00 86.50 179 SER A C 1
ATOM 1448 O O . SER A 1 179 ? 71.119 -37.982 -45.027 1.00 86.50 179 SER A O 1
ATOM 1450 N N . THR A 1 180 ? 71.965 -39.914 -44.293 1.00 90.44 180 THR A N 1
ATOM 1451 C CA . THR A 1 180 ? 73.015 -39.293 -43.481 1.00 90.44 180 THR A CA 1
ATOM 1452 C C . THR A 1 180 ? 74.256 -40.167 -43.519 1.00 90.44 180 THR A C 1
ATOM 1454 O O . THR A 1 180 ? 74.156 -41.392 -43.442 1.00 90.44 180 THR A O 1
ATOM 1457 N N . VAL A 1 181 ? 75.435 -39.541 -43.562 1.00 90.75 181 VAL A N 1
ATOM 1458 C CA . VAL A 1 181 ? 76.731 -40.244 -43.608 1.00 90.75 181 VAL A CA 1
ATOM 1459 C C . VAL A 1 181 ? 76.858 -41.266 -42.468 1.00 90.75 181 VAL A C 1
ATOM 1461 O O . VAL A 1 181 ? 77.358 -42.366 -42.673 1.00 90.75 181 VAL A O 1
ATOM 1464 N N . TYR A 1 182 ? 76.317 -40.962 -41.281 1.00 91.31 182 TYR A N 1
ATOM 1465 C CA . TYR A 1 182 ? 76.269 -41.905 -40.160 1.00 91.31 182 TYR A CA 1
ATOM 1466 C C . TYR A 1 182 ? 75.509 -43.201 -40.502 1.00 91.31 182 TYR A C 1
ATOM 1468 O O . TYR A 1 182 ? 76.020 -44.295 -40.265 1.00 91.31 182 TYR A O 1
A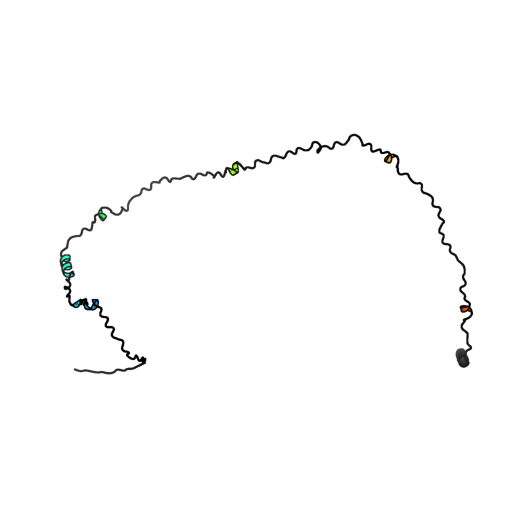TOM 1476 N N . ARG A 1 183 ? 74.315 -43.089 -41.104 1.00 87.44 183 ARG A N 1
ATOM 1477 C CA . ARG A 1 183 ? 73.491 -44.236 -41.528 1.00 87.44 183 ARG A CA 1
ATOM 1478 C C . ARG A 1 183 ? 74.153 -45.046 -42.646 1.00 87.44 183 ARG A C 1
ATOM 1480 O O . ARG A 1 183 ? 73.898 -46.242 -42.765 1.00 87.44 183 ARG A O 1
ATOM 1487 N N . GLU A 1 184 ? 74.983 -44.410 -43.468 1.00 86.75 184 GLU A N 1
ATOM 1488 C CA . GLU A 1 184 ? 75.702 -45.085 -44.548 1.00 86.75 184 GLU A CA 1
ATOM 1489 C C . GLU A 1 184 ? 76.960 -45.815 -44.074 1.00 86.75 184 GLU A C 1
ATOM 1491 O O . GLU A 1 184 ? 77.220 -46.915 -44.566 1.00 86.75 184 GLU A O 1
ATOM 1496 N N . VAL A 1 185 ? 77.710 -45.226 -43.137 1.00 90.75 185 VAL A N 1
ATOM 1497 C CA . VAL A 1 185 ? 78.991 -45.746 -42.628 1.00 90.75 185 VAL A CA 1
ATOM 1498 C C . VAL A 1 185 ? 78.789 -46.845 -41.582 1.00 90.75 185 VAL A C 1
ATOM 1500 O O . VAL A 1 185 ? 79.419 -47.898 -41.671 1.00 90.75 185 VAL A O 1
ATOM 1503 N N . TYR A 1 186 ? 77.896 -46.651 -40.606 1.00 86.88 186 TYR A N 1
ATOM 1504 C CA . TYR A 1 186 ? 77.726 -47.580 -39.481 1.00 86.88 186 TYR A CA 1
ATOM 1505 C C . TYR A 1 186 ? 76.705 -48.685 -39.787 1.00 86.88 186 TYR A C 1
ATOM 1507 O O . TYR A 1 186 ? 75.634 -48.769 -39.184 1.00 86.88 186 TYR A O 1
ATOM 1515 N N . ARG A 1 187 ? 77.050 -49.556 -40.742 1.00 84.44 187 ARG A N 1
ATOM 1516 C CA . ARG A 1 187 ? 76.281 -50.775 -41.058 1.00 84.44 187 ARG A CA 1
ATOM 1517 C C . ARG A 1 187 ? 76.754 -51.957 -40.194 1.00 84.44 187 ARG A C 1
ATOM 1519 O O . ARG A 1 187 ? 77.938 -52.012 -39.861 1.00 84.44 187 ARG A O 1
ATOM 1526 N N . PRO A 1 188 ? 75.883 -52.926 -39.851 1.00 87.06 188 PRO A N 1
ATOM 1527 C CA . PRO A 1 188 ? 76.298 -54.127 -39.128 1.00 87.06 188 PRO A CA 1
ATOM 1528 C C . PRO A 1 188 ? 77.362 -54.916 -39.903 1.00 87.06 188 PRO A C 1
ATOM 1530 O O . PRO A 1 188 ? 77.131 -55.331 -41.039 1.00 87.06 188 PRO A O 1
ATOM 1533 N N . LEU A 1 189 ? 78.519 -55.141 -39.278 1.00 82.94 189 LEU A N 1
ATOM 1534 C CA . LEU A 1 189 ? 79.573 -55.994 -39.823 1.00 82.94 189 LEU A CA 1
ATOM 1535 C C . LEU A 1 189 ? 79.128 -57.459 -39.765 1.00 82.94 189 LEU A C 1
ATOM 1537 O O . LEU A 1 189 ? 78.823 -57.972 -38.689 1.00 82.94 189 LEU A O 1
ATOM 1541 N N . GLN A 1 190 ? 79.128 -58.147 -40.908 1.00 83.62 190 GLN A N 1
ATOM 1542 C CA . GLN A 1 190 ? 78.968 -59.600 -40.924 1.00 83.62 190 GLN A CA 1
ATOM 1543 C C . GLN A 1 190 ? 80.296 -60.250 -40.530 1.00 83.62 190 GLN A C 1
ATOM 1545 O O . GLN A 1 190 ? 81.269 -60.218 -41.281 1.00 83.62 190 GLN A O 1
ATOM 1550 N N . LEU A 1 191 ? 80.335 -60.805 -39.319 1.00 84.06 191 LEU A N 1
ATOM 1551 C CA . LEU A 1 191 ? 81.478 -61.564 -38.822 1.00 84.06 191 LEU A CA 1
ATOM 1552 C C . LEU A 1 191 ? 81.456 -62.986 -39.413 1.00 84.06 191 LEU A C 1
ATOM 1554 O O . LEU A 1 191 ? 80.372 -63.559 -39.554 1.00 84.06 191 LEU A O 1
ATOM 1558 N N . PRO A 1 192 ? 82.618 -63.583 -39.737 1.00 84.31 192 PRO A N 1
ATOM 1559 C CA . PRO A 1 192 ? 82.680 -64.970 -40.187 1.00 84.31 192 PRO A CA 1
ATOM 1560 C C . PRO A 1 192 ? 82.199 -65.924 -39.084 1.00 84.31 192 PRO A C 1
ATOM 1562 O O . PRO A 1 192 ? 82.469 -65.710 -37.899 1.00 84.31 192 PRO A O 1
ATOM 1565 N N . SER A 1 193 ? 81.506 -66.998 -39.467 1.00 84.19 193 SER A N 1
ATOM 1566 C CA . SER A 1 193 ? 81.069 -68.034 -38.528 1.00 84.19 193 SER A CA 1
ATOM 1567 C C . SER A 1 193 ? 82.264 -68.739 -37.882 1.00 84.19 193 SER A C 1
ATOM 1569 O O . SER A 1 193 ? 83.270 -69.025 -38.534 1.00 84.19 193 SER A O 1
ATOM 1571 N N . CYS A 1 194 ? 82.156 -69.066 -36.591 1.00 85.94 194 CYS A N 1
ATOM 1572 C CA . CYS A 1 194 ? 83.176 -69.881 -35.936 1.00 85.94 194 CYS A CA 1
ATOM 1573 C C . CYS A 1 194 ? 83.193 -71.302 -36.530 1.00 85.94 194 CYS A C 1
ATOM 1575 O O . CYS A 1 194 ? 82.160 -71.819 -36.964 1.00 85.94 194 CYS A O 1
ATOM 1577 N N . SER A 1 195 ? 84.359 -71.954 -36.523 1.00 86.44 195 SER A N 1
ATOM 1578 C CA . SER A 1 195 ? 84.549 -73.288 -37.117 1.00 86.44 195 SER A CA 1
ATOM 1579 C C . SER A 1 195 ? 83.554 -74.326 -36.593 1.00 86.44 195 SER A C 1
ATOM 1581 O O . SER A 1 195 ? 83.020 -75.110 -37.371 1.00 86.44 195 SER A O 1
ATOM 1583 N N . LEU A 1 196 ? 83.237 -74.282 -35.295 1.00 88.94 196 LEU A N 1
ATOM 1584 C CA . LEU A 1 196 ? 82.233 -75.140 -34.663 1.00 88.94 196 LEU A CA 1
ATOM 1585 C C . LEU A 1 196 ? 80.842 -74.944 -35.290 1.00 88.94 196 LEU A C 1
ATOM 1587 O O . LEU A 1 196 ? 80.185 -75.927 -35.616 1.00 88.94 196 LEU A O 1
ATOM 1591 N N . HIS A 1 197 ? 80.407 -73.700 -35.519 1.00 87.00 197 HIS A N 1
ATOM 1592 C CA . HIS A 1 197 ? 79.118 -73.419 -36.160 1.00 87.00 197 HIS A CA 1
ATOM 1593 C C . HIS A 1 197 ? 79.098 -73.900 -37.618 1.00 87.00 197 HIS A C 1
ATOM 1595 O O . HIS A 1 197 ? 78.150 -74.568 -38.025 1.00 87.00 197 HIS A O 1
ATOM 1601 N N . THR A 1 198 ? 80.177 -73.664 -38.370 1.00 88.19 198 THR A N 1
ATOM 1602 C CA . THR A 1 198 ? 80.335 -74.172 -39.743 1.00 88.19 198 THR A CA 1
ATOM 1603 C C . THR A 1 198 ? 80.277 -75.706 -39.794 1.00 88.19 198 THR A C 1
ATOM 1605 O O . THR A 1 198 ? 79.589 -76.266 -40.645 1.00 88.19 198 THR A O 1
ATOM 1608 N N . HIS A 1 199 ? 80.920 -76.402 -38.851 1.00 87.81 199 HIS A N 1
ATOM 1609 C CA . HIS A 1 199 ? 80.829 -77.860 -38.743 1.00 87.81 199 HIS A CA 1
ATOM 1610 C C . HIS A 1 199 ? 79.446 -78.346 -38.289 1.00 87.81 199 HIS A C 1
ATOM 1612 O O . HIS A 1 199 ? 79.016 -79.407 -38.735 1.00 87.81 199 HIS A O 1
ATOM 1618 N N . LEU A 1 200 ? 78.725 -77.615 -37.433 1.00 88.44 200 LEU A N 1
ATOM 1619 C CA . LEU A 1 200 ? 77.344 -77.966 -37.081 1.00 88.44 200 LEU A CA 1
ATOM 1620 C C . LEU A 1 200 ? 76.410 -77.864 -38.291 1.00 88.44 200 LEU A C 1
ATOM 1622 O O . LEU A 1 200 ? 75.632 -78.789 -38.503 1.00 88.44 200 LEU A O 1
ATOM 1626 N N . ILE A 1 201 ? 76.544 -76.814 -39.108 1.00 87.38 201 ILE A N 1
ATOM 1627 C CA . ILE A 1 201 ? 75.797 -76.656 -40.367 1.00 87.38 201 ILE A CA 1
ATOM 1628 C C . ILE A 1 201 ? 76.109 -77.828 -41.310 1.00 87.38 201 ILE A C 1
ATOM 1630 O O . ILE A 1 201 ? 75.202 -78.559 -41.692 1.00 87.38 201 ILE A O 1
ATOM 1634 N N . GLN A 1 202 ? 77.390 -78.128 -41.562 1.00 84.44 202 GLN A N 1
ATOM 1635 C CA . GLN A 1 202 ? 77.801 -79.286 -42.376 1.00 84.44 202 GLN A CA 1
ATOM 1636 C C . GLN A 1 202 ? 77.232 -80.624 -41.858 1.00 84.44 202 GLN A C 1
ATOM 1638 O O . GLN A 1 202 ? 76.821 -81.478 -42.646 1.00 84.44 202 GLN A O 1
ATOM 1643 N N . ASN A 1 203 ? 77.182 -80.821 -40.535 1.00 80.44 203 ASN A N 1
ATOM 1644 C CA . ASN A 1 203 ? 76.603 -82.011 -39.898 1.00 80.44 203 ASN A CA 1
ATOM 1645 C C . ASN A 1 203 ? 75.062 -82.025 -39.881 1.00 80.44 203 ASN A C 1
ATOM 1647 O O . ASN A 1 203 ? 74.477 -83.075 -39.606 1.00 80.44 203 ASN A O 1
ATOM 1651 N N . GLN A 1 204 ? 74.402 -80.894 -40.136 1.00 81.06 204 GLN A N 1
ATOM 1652 C CA . GLN A 1 204 ? 72.961 -80.817 -40.370 1.00 81.06 204 GLN A CA 1
ATOM 1653 C C . GLN A 1 204 ? 72.666 -81.092 -41.846 1.00 81.06 204 GLN A C 1
ATOM 1655 O O . GLN A 1 204 ? 71.955 -82.052 -42.128 1.00 81.06 204 GLN A O 1
ATOM 1660 N N . ASP A 1 205 ? 73.307 -80.374 -42.771 1.00 76.81 205 ASP A N 1
ATOM 1661 C CA . ASP A 1 205 ? 73.148 -80.541 -44.223 1.00 76.81 205 ASP A CA 1
ATOM 1662 C C . ASP A 1 205 ? 73.399 -81.988 -44.678 1.00 76.81 205 ASP A C 1
ATOM 1664 O O . ASP A 1 205 ? 72.674 -82.538 -45.507 1.00 76.81 205 ASP A O 1
ATOM 1668 N N . THR A 1 206 ? 74.417 -82.654 -44.124 1.00 69.50 206 THR A N 1
ATOM 1669 C CA . THR A 1 206 ? 74.706 -84.065 -44.444 1.00 69.50 206 THR A CA 1
ATOM 1670 C C . THR A 1 206 ? 73.696 -85.053 -43.858 1.00 69.50 206 THR A C 1
ATOM 1672 O O . THR A 1 206 ? 73.611 -86.175 -44.360 1.00 69.50 206 THR A O 1
ATOM 1675 N N . LYS A 1 207 ? 72.905 -84.667 -42.847 1.00 66.50 207 LYS A N 1
ATOM 1676 C CA . LYS A 1 207 ? 71.772 -85.462 -42.348 1.00 66.50 207 LYS A CA 1
ATOM 1677 C C . LYS A 1 207 ? 70.534 -85.242 -43.204 1.00 66.50 207 LYS A C 1
ATOM 1679 O O . LYS A 1 207 ? 70.030 -86.220 -43.748 1.00 66.50 207 LYS A O 1
ATOM 1684 N N . THR A 1 208 ? 70.125 -83.992 -43.444 1.00 62.09 208 THR A N 1
ATOM 1685 C CA . THR A 1 208 ? 68.962 -83.688 -44.298 1.00 62.09 208 THR A CA 1
ATOM 1686 C C . THR A 1 208 ? 69.104 -84.294 -45.692 1.00 62.09 208 THR A C 1
ATOM 1688 O O . THR A 1 208 ? 68.156 -84.901 -46.176 1.00 62.09 208 THR A O 1
ATOM 1691 N N . ASN A 1 209 ? 70.292 -84.234 -46.308 1.00 61.38 209 ASN A N 1
ATOM 1692 C CA . ASN A 1 209 ? 70.533 -84.854 -47.620 1.00 61.38 209 ASN A CA 1
ATOM 1693 C C . ASN A 1 209 ? 70.488 -86.399 -47.603 1.00 61.38 209 ASN A C 1
ATOM 1695 O O . ASN A 1 209 ? 70.127 -87.016 -48.605 1.00 61.38 209 ASN A O 1
ATOM 1699 N N . ARG A 1 210 ? 70.829 -87.056 -46.485 1.00 57.56 210 ARG A N 1
ATOM 1700 C CA . ARG A 1 210 ? 70.665 -88.517 -46.330 1.00 57.56 210 ARG A CA 1
ATOM 1701 C C . ARG A 1 210 ? 69.204 -88.892 -46.079 1.00 57.56 210 ARG A C 1
ATOM 1703 O O . ARG A 1 210 ? 68.716 -89.866 -46.648 1.00 57.56 210 ARG A O 1
ATOM 1710 N N . GLU A 1 211 ? 68.502 -88.105 -45.274 1.00 60.47 211 GLU A N 1
ATOM 1711 C CA . GLU A 1 211 ? 67.093 -88.310 -44.922 1.00 60.47 211 GLU A CA 1
ATOM 1712 C C . GLU A 1 211 ? 66.152 -88.075 -46.117 1.00 60.47 211 GLU A C 1
ATOM 1714 O O . GLU A 1 211 ? 65.159 -88.791 -46.245 1.00 60.47 211 GLU A O 1
ATOM 1719 N N . THR A 1 212 ? 66.484 -87.160 -47.040 1.00 59.81 212 THR A N 1
ATOM 1720 C CA . THR A 1 212 ? 65.762 -87.003 -48.319 1.00 59.81 212 THR A CA 1
ATOM 1721 C C . THR A 1 212 ? 66.112 -88.088 -49.337 1.00 59.81 212 THR A C 1
ATOM 1723 O O . THR A 1 212 ? 65.213 -88.589 -50.008 1.00 59.81 212 THR A O 1
ATOM 1726 N N . THR A 1 213 ? 67.378 -88.516 -49.424 1.00 56.38 213 THR A N 1
ATOM 1727 C CA . THR A 1 213 ? 67.783 -89.614 -50.330 1.00 56.38 213 THR A CA 1
ATOM 1728 C C . THR A 1 213 ? 67.122 -90.946 -49.949 1.00 56.38 213 THR A C 1
ATOM 1730 O O . THR A 1 213 ? 66.780 -91.735 -50.824 1.00 56.38 213 THR A O 1
ATOM 1733 N N . THR A 1 214 ? 66.888 -91.192 -48.655 1.00 57.69 214 THR A N 1
ATOM 1734 C CA . THR A 1 214 ? 66.311 -92.461 -48.158 1.00 57.69 214 THR A CA 1
ATOM 1735 C C . THR A 1 214 ? 64.770 -92.500 -48.221 1.00 57.69 214 THR A C 1
ATOM 1737 O O . THR A 1 214 ? 64.175 -93.508 -47.862 1.00 57.69 214 THR A O 1
ATOM 1740 N N . GLN A 1 215 ? 64.103 -91.433 -48.682 1.00 56.41 215 GLN A N 1
ATOM 1741 C CA . GLN A 1 215 ? 62.635 -91.371 -48.843 1.00 56.41 215 GLN A CA 1
ATOM 1742 C C . GLN A 1 215 ? 62.178 -91.366 -50.317 1.00 56.41 215 GLN A C 1
ATOM 1744 O O . GLN A 1 215 ? 61.063 -90.948 -50.626 1.00 56.41 215 GLN A O 1
ATOM 1749 N N . LEU A 1 216 ? 63.039 -91.818 -51.235 1.00 58.06 216 LEU A N 1
ATOM 1750 C CA . LEU A 1 216 ? 62.790 -91.858 -52.684 1.00 58.06 216 LEU A CA 1
ATOM 1751 C C . LEU A 1 216 ? 63.066 -93.248 -53.296 1.00 58.06 216 LEU A C 1
ATOM 1753 O O . LEU A 1 216 ? 63.520 -93.362 -54.436 1.00 58.06 216 LEU A O 1
ATOM 1757 N N . THR A 1 217 ? 62.816 -94.320 -52.540 1.00 46.38 217 THR A N 1
ATOM 1758 C CA . THR A 1 217 ? 62.858 -95.727 -52.988 1.00 46.38 217 THR A CA 1
ATOM 1759 C C . THR A 1 217 ? 61.856 -96.549 -52.184 1.00 46.38 217 THR A C 1
ATOM 1761 O O . THR A 1 217 ? 61.173 -97.382 -52.815 1.00 46.38 217 THR A O 1
#

Organism: Phascolarctos cinereus (NCBI:txid38626)

Foldseek 3Di:
DDDDDDDDDDDDDDDDDDDDDDDDDPDPPPPDDPVNVVDDDDDPVVDDDDDDDPVVVVVVVVVVPDPDDDDPDDPCCVVDPPDDPDPPDDPDPDPPPPPDDDPDDDPPDDPCCVPPPCPDDDDDDDPDPPCVPDDPDDPDDDPPDDPCVVPPDDDDDDDDDDDDDDPDDDPDDDDDDPDDPCVVPPDDDDDDDDPVVVVVVVVVVVVVVVVVVVVPD

pLDDT: mean 73.31, std 15.35, range [29.84, 93.31]

InterPro domains:
  IPR033336 Stabilizer of axonemal microtubules 1/2 [PTHR31516] (30-208)

Secondary structure (DSSP, 8-state):
---------------------------------HHHHHS----GGGSPPPPPP-THHHHHHHHTT--PPP----HHHHHSPPPPTT-----------------PPP----HHHHHSS---PPP------TTSS-----SSPP----HHHHH-PPP-PPPPP--PPP--------------HHHHH-PPP-PPPPHHHHHHHHHHHHHHHHHHHTT--

Radius of gyration: 90.89 Å; chains: 1; bounding box: 162×119×180 Å

Sequence (217 aa):
MPSDLLHLGWFPSTAHSTCICIFFPMHSRDFRTVHKEAYDGWDPSNYQQPKRVHLQAELTNMLRNSNAKFDDSTVTKVSFPPPFKTIKVATGKQPTSTFRVPEAKFQDITTNKQFFQNWGAQPRIRHRDVHDGTYLRPVLSFESQTTTKSTFMPTTAKKVKLFKPKSSSIKIGGNHDFSTVYREVYRPLQLPSCSLHTHLIQNQDTKTNRETTTQLT